Protein AF-A0A968TRH5-F1 (afdb_monomer_lite)

Radius of gyration: 74.81 Å; chains: 1; bounding box: 144×38×204 Å

Structure (mmCIF, N/CA/C/O backbone):
data_AF-A0A968TRH5-F1
#
_entry.id   AF-A0A968TRH5-F1
#
loop_
_atom_site.group_PDB
_atom_site.id
_atom_site.type_symbol
_atom_site.label_atom_id
_atom_site.label_alt_id
_atom_site.label_comp_id
_atom_site.label_asym_id
_atom_site.label_entity_id
_atom_site.label_seq_id
_atom_site.pdbx_PDB_ins_code
_atom_site.Cartn_x
_atom_site.Cartn_y
_atom_site.Cartn_z
_atom_site.occupancy
_atom_site.B_iso_or_equiv
_atom_site.auth_seq_id
_atom_site.auth_comp_id
_atom_site.auth_asym_id
_atom_site.auth_atom_id
_atom_site.pdbx_PDB_model_num
ATOM 1 N N . MET A 1 1 ? 24.832 -8.216 -55.463 1.00 43.50 1 MET A N 1
ATOM 2 C CA . MET A 1 1 ? 25.568 -7.638 -56.608 1.00 43.50 1 MET A CA 1
ATOM 3 C C . MET A 1 1 ? 26.516 -6.573 -56.084 1.00 43.50 1 MET A C 1
ATOM 5 O O . MET A 1 1 ? 26.046 -5.613 -55.481 1.00 43.50 1 MET A O 1
ATOM 9 N N . ASN A 1 2 ? 27.828 -6.763 -56.240 1.00 54.09 2 ASN A N 1
ATOM 10 C CA . ASN A 1 2 ? 28.803 -5.704 -55.984 1.00 54.09 2 ASN A CA 1
ATOM 11 C C . ASN A 1 2 ? 28.697 -4.708 -57.132 1.00 54.09 2 ASN A C 1
ATOM 13 O O . ASN A 1 2 ? 29.173 -4.972 -58.225 1.00 54.09 2 ASN A O 1
ATOM 17 N N . SER A 1 3 ? 28.012 -3.589 -56.919 1.00 64.56 3 SER A N 1
ATOM 18 C CA . SER A 1 3 ? 27.964 -2.559 -57.951 1.00 64.56 3 SER A CA 1
ATOM 19 C C . SER A 1 3 ? 29.375 -1.990 -58.177 1.00 64.56 3 SER A C 1
ATOM 21 O O . SER A 1 3 ? 30.061 -1.721 -57.184 1.00 64.56 3 SER A O 1
ATOM 23 N N . PRO A 1 4 ? 29.804 -1.748 -59.429 1.00 66.12 4 PRO A N 1
ATOM 24 C CA . PRO A 1 4 ? 31.172 -1.327 -59.762 1.00 66.12 4 PRO A CA 1
ATOM 25 C C . PRO A 1 4 ? 31.606 -0.067 -58.995 1.00 66.12 4 PRO A C 1
ATOM 27 O O . PRO A 1 4 ? 32.713 0.021 -58.475 1.00 66.12 4 PRO A O 1
ATOM 30 N N . TRP A 1 5 ? 30.693 0.880 -58.773 1.00 68.62 5 TRP A N 1
ATOM 31 C CA . TRP A 1 5 ? 30.975 2.083 -57.983 1.00 68.62 5 TRP A CA 1
ATOM 32 C C . TRP A 1 5 ? 31.261 1.805 -56.492 1.00 68.62 5 TRP A C 1
ATOM 34 O O . TRP A 1 5 ? 32.016 2.547 -55.866 1.00 68.62 5 TRP A O 1
ATOM 44 N N . ARG A 1 6 ? 30.709 0.733 -55.899 1.00 70.56 6 ARG A N 1
ATOM 45 C CA . ARG A 1 6 ? 31.009 0.343 -54.505 1.00 70.56 6 ARG A CA 1
ATOM 46 C C . ARG A 1 6 ? 32.412 -0.235 -54.390 1.00 70.56 6 ARG A C 1
ATOM 48 O O . ARG A 1 6 ? 33.106 0.084 -53.429 1.00 70.56 6 ARG A O 1
ATOM 55 N N . ALA A 1 7 ? 32.815 -1.054 -55.360 1.00 71.69 7 ALA A N 1
ATOM 56 C CA . ALA A 1 7 ? 34.166 -1.605 -55.437 1.00 71.69 7 ALA A CA 1
ATOM 57 C C . ALA A 1 7 ? 35.210 -0.507 -55.703 1.00 71.69 7 ALA A C 1
ATOM 59 O O . ALA A 1 7 ? 36.280 -0.517 -55.100 1.00 71.69 7 ALA A O 1
ATOM 60 N N . ALA A 1 8 ? 34.859 0.486 -56.527 1.00 70.00 8 ALA A N 1
ATOM 61 C CA . ALA A 1 8 ? 35.689 1.659 -56.794 1.00 70.00 8 ALA A CA 1
ATOM 62 C C . ALA A 1 8 ? 35.923 2.538 -55.555 1.00 70.00 8 ALA A C 1
ATOM 64 O O . ALA A 1 8 ? 37.032 3.015 -55.323 1.00 70.00 8 ALA A O 1
ATOM 65 N N . LEU A 1 9 ? 34.872 2.782 -54.764 1.00 74.94 9 LEU A N 1
ATOM 66 C CA . LEU A 1 9 ? 34.950 3.693 -53.623 1.00 74.94 9 LEU A CA 1
ATOM 67 C C . LEU A 1 9 ? 35.434 3.004 -52.344 1.00 74.94 9 LEU A C 1
ATOM 69 O O . LEU A 1 9 ? 36.162 3.620 -51.572 1.00 74.94 9 LEU A O 1
ATOM 73 N N . GLY A 1 10 ? 35.055 1.750 -52.090 1.00 75.50 10 GLY A N 1
ATOM 74 C CA . GLY A 1 10 ? 35.498 0.998 -50.913 1.00 75.50 10 GLY A CA 1
ATOM 75 C C . GLY A 1 10 ? 35.337 1.780 -49.601 1.00 75.50 10 GLY A C 1
ATOM 76 O O . GLY A 1 10 ? 34.242 2.223 -49.251 1.00 75.50 10 GLY A O 1
ATOM 77 N N . SER A 1 11 ? 36.446 1.988 -48.883 1.00 67.31 11 SER A N 1
ATOM 78 C CA . SER A 1 11 ? 36.494 2.769 -47.635 1.00 67.31 11 SER A CA 1
ATOM 79 C C . SER A 1 11 ? 36.155 4.255 -47.816 1.00 67.31 11 SER A C 1
ATOM 81 O O . SER A 1 11 ? 35.733 4.902 -46.856 1.00 67.31 11 SER A O 1
ATOM 83 N N . ARG A 1 12 ? 36.257 4.793 -49.040 1.00 75.00 12 ARG A N 1
ATOM 84 C CA . ARG A 1 12 ? 35.901 6.182 -49.368 1.00 75.00 12 ARG A CA 1
ATOM 85 C C . ARG A 1 12 ? 34.399 6.454 -49.241 1.00 75.00 12 ARG A C 1
ATOM 87 O O . ARG A 1 12 ? 34.016 7.603 -49.071 1.00 75.00 12 ARG A O 1
ATOM 94 N N . LEU A 1 13 ? 33.551 5.416 -49.227 1.00 78.69 13 LEU A N 1
ATOM 95 C CA . LEU A 1 13 ? 32.110 5.544 -48.945 1.00 78.69 13 LEU A CA 1
ATOM 96 C C . LEU A 1 13 ? 31.806 6.098 -47.546 1.00 78.69 13 LEU A C 1
ATOM 98 O O . LEU A 1 13 ? 30.707 6.591 -47.314 1.00 78.69 13 LEU A O 1
ATOM 102 N N . GLN A 1 14 ? 32.747 5.975 -46.609 1.00 78.69 14 GLN A N 1
ATOM 103 C CA . GLN A 1 14 ? 32.589 6.447 -45.232 1.00 78.69 14 GLN A CA 1
ATOM 104 C C . GLN A 1 14 ? 33.193 7.843 -45.011 1.00 78.69 14 GLN A C 1
ATOM 106 O O . GLN A 1 14 ? 33.195 8.323 -43.879 1.00 78.69 14 GLN A O 1
ATOM 111 N N . LEU A 1 15 ? 33.717 8.489 -46.061 1.00 84.12 15 LEU A N 1
ATOM 112 C CA . LEU A 1 15 ? 34.274 9.836 -45.960 1.00 84.12 15 LEU A CA 1
ATOM 113 C C . LEU A 1 15 ? 33.171 10.874 -45.757 1.00 84.12 15 LEU A C 1
ATOM 115 O O . LEU A 1 15 ? 32.153 10.871 -46.448 1.00 84.12 15 LEU A O 1
ATOM 119 N N . LEU A 1 16 ? 33.413 11.799 -44.833 1.00 86.50 16 LEU A N 1
ATOM 120 C CA . LEU A 1 16 ? 32.562 12.961 -44.609 1.00 86.50 16 LEU A CA 1
ATOM 121 C C . LEU A 1 16 ? 33.070 14.132 -45.454 1.00 86.50 16 LEU A C 1
ATOM 123 O O . LEU A 1 16 ? 34.202 14.585 -45.282 1.00 86.50 16 LEU A O 1
ATOM 127 N N . VAL A 1 17 ? 32.231 14.609 -46.374 1.00 86.31 17 V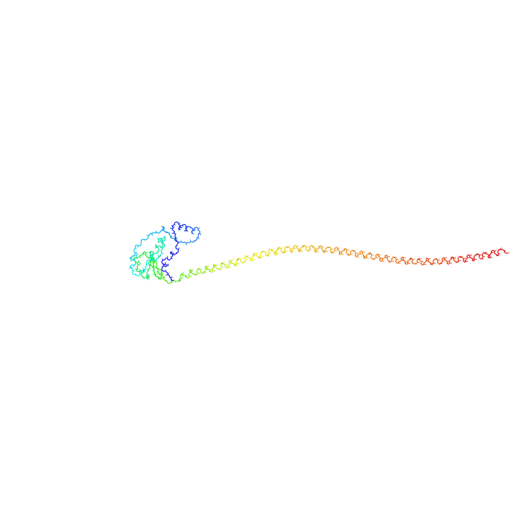AL A N 1
ATOM 128 C CA . VAL A 1 17 ? 32.533 15.773 -47.217 1.00 86.31 17 VAL A CA 1
ATOM 129 C C . VAL A 1 17 ? 32.209 17.053 -46.451 1.00 86.31 17 VAL A C 1
ATOM 131 O O . VAL A 1 17 ? 31.097 17.199 -45.946 1.00 86.31 17 VAL A O 1
ATOM 134 N N . SER A 1 18 ? 33.177 17.960 -46.383 1.00 86.50 18 SER A N 1
ATOM 135 C CA . SER A 1 18 ? 33.080 19.280 -45.759 1.00 86.50 18 SER A CA 1
ATOM 136 C C . SER A 1 18 ? 33.285 20.376 -46.802 1.00 86.50 18 SER A C 1
ATOM 138 O O . SER A 1 18 ? 34.044 20.198 -47.756 1.00 86.50 18 SER A O 1
ATOM 140 N N . ASP A 1 19 ? 32.640 21.523 -46.605 1.00 82.62 19 ASP A N 1
ATOM 141 C CA . ASP A 1 19 ? 32.750 22.659 -47.526 1.00 82.62 19 ASP A CA 1
ATOM 142 C C . ASP A 1 19 ? 34.101 23.385 -47.384 1.00 82.62 19 ASP A C 1
ATOM 144 O O . ASP A 1 19 ? 34.632 23.905 -48.363 1.00 82.62 19 ASP A O 1
ATOM 148 N N . SER A 1 20 ? 34.693 23.362 -46.182 1.00 86.94 20 SER A N 1
ATOM 149 C CA . SER A 1 20 ? 36.029 23.897 -45.895 1.00 86.94 20 SER A CA 1
ATOM 150 C C . SER A 1 20 ? 36.835 22.983 -44.971 1.00 86.94 20 SER A C 1
ATOM 152 O O . SER A 1 20 ? 36.282 22.193 -44.189 1.00 86.94 20 SER A O 1
ATOM 154 N N . GLY A 1 21 ? 38.156 23.111 -45.040 1.00 88.44 21 GLY A N 1
ATOM 155 C CA . GLY A 1 21 ? 39.101 22.396 -44.202 1.00 88.44 21 GLY A CA 1
ATOM 156 C C . GLY A 1 21 ? 39.037 22.842 -42.748 1.00 88.44 21 GLY A C 1
ATOM 157 O O . GLY A 1 21 ? 39.225 22.020 -41.855 1.00 88.44 21 GLY A O 1
ATOM 158 N N . GLU A 1 22 ? 38.683 24.103 -42.487 1.00 91.88 22 GLU A N 1
ATOM 159 C CA . GLU A 1 22 ? 38.470 24.612 -41.127 1.00 91.88 22 GLU A CA 1
ATOM 160 C C . GLU A 1 22 ? 37.278 23.919 -40.452 1.00 91.88 22 GLU A C 1
ATOM 162 O O . GLU A 1 22 ? 37.386 23.453 -39.317 1.00 91.88 22 GLU A O 1
ATOM 167 N N . THR A 1 23 ? 36.158 23.749 -41.165 1.00 90.75 23 THR A N 1
ATOM 168 C CA . THR A 1 23 ? 34.998 23.008 -40.644 1.00 90.75 23 THR A CA 1
ATOM 169 C C . THR A 1 23 ? 35.323 21.529 -40.422 1.00 90.75 23 THR A C 1
ATOM 171 O O . THR A 1 23 ? 34.935 20.957 -39.400 1.00 90.75 23 THR A O 1
ATOM 174 N N . ALA A 1 24 ? 36.087 20.912 -41.329 1.00 92.00 24 ALA A N 1
ATOM 175 C CA . ALA A 1 24 ? 36.537 19.531 -41.168 1.00 92.00 24 ALA A CA 1
ATOM 176 C C . ALA A 1 24 ? 37.462 19.365 -39.950 1.00 92.00 24 ALA A C 1
ATOM 178 O O . ALA A 1 24 ? 37.334 18.390 -39.204 1.00 92.00 24 ALA A O 1
ATOM 179 N N . LEU A 1 25 ? 38.361 20.325 -39.714 1.00 92.56 25 LEU A N 1
ATOM 180 C CA . LEU A 1 25 ? 39.254 20.331 -38.559 1.00 92.56 25 LEU A CA 1
ATOM 181 C C . LEU A 1 25 ? 38.477 20.520 -37.251 1.00 92.56 25 LEU A C 1
ATOM 183 O O . LEU A 1 25 ? 38.677 19.749 -36.317 1.00 92.56 25 LEU A O 1
ATOM 187 N N . GLY A 1 26 ? 37.521 21.451 -37.209 1.00 93.69 26 GLY A N 1
ATOM 188 C CA . GLY A 1 26 ? 36.650 21.632 -36.045 1.00 93.69 26 GLY A CA 1
ATOM 189 C C . GLY A 1 26 ? 35.843 20.371 -35.710 1.00 93.69 26 GLY A C 1
ATOM 190 O O . GLY A 1 26 ? 35.727 19.989 -34.544 1.00 93.69 26 GLY A O 1
ATOM 191 N N . ALA A 1 27 ? 35.342 19.663 -36.727 1.00 91.25 27 ALA A N 1
ATOM 192 C CA . ALA A 1 27 ? 34.667 18.380 -36.538 1.00 91.25 27 ALA A CA 1
ATOM 193 C C . ALA A 1 27 ? 35.620 17.285 -36.023 1.00 91.25 27 ALA A C 1
ATOM 195 O O . ALA A 1 27 ? 35.241 16.488 -35.162 1.00 91.25 27 ALA A O 1
ATOM 196 N N . LEU A 1 28 ? 36.863 17.248 -36.513 1.00 92.62 28 LEU A N 1
ATOM 197 C CA . LEU A 1 28 ? 37.892 16.334 -36.017 1.00 92.62 28 LEU A CA 1
ATOM 198 C C . LEU A 1 28 ? 38.228 16.608 -34.545 1.00 92.62 28 LEU A C 1
ATOM 200 O O . LEU A 1 28 ? 38.314 15.665 -33.754 1.00 92.62 28 LEU A O 1
ATOM 204 N N . ASP A 1 29 ? 38.397 17.874 -34.174 1.00 93.69 29 ASP A N 1
ATOM 205 C CA . ASP A 1 29 ? 38.706 18.276 -32.803 1.00 93.69 29 ASP A CA 1
ATOM 206 C C . ASP A 1 29 ? 37.555 17.946 -31.858 1.00 93.69 29 ASP A C 1
ATOM 208 O O . ASP A 1 29 ? 37.796 17.382 -30.792 1.00 93.69 29 ASP A O 1
ATOM 212 N N . TYR A 1 30 ? 36.308 18.148 -32.291 1.00 93.62 30 TYR A N 1
ATOM 213 C CA . TYR A 1 30 ? 35.124 17.717 -31.549 1.00 93.62 30 TYR A CA 1
ATOM 214 C C . TYR A 1 30 ? 35.115 16.204 -31.275 1.00 93.62 30 TYR A C 1
ATOM 216 O O . TYR A 1 30 ? 34.842 15.761 -30.155 1.00 93.62 30 TYR A O 1
ATOM 224 N N . LEU A 1 31 ? 35.435 15.376 -32.280 1.00 92.62 31 LEU A N 1
ATOM 225 C CA . LEU A 1 31 ? 35.499 13.922 -32.091 1.00 92.62 31 LEU A CA 1
ATOM 226 C C . LEU A 1 31 ? 36.566 13.531 -31.060 1.00 92.62 31 LEU A C 1
ATOM 228 O O . LEU A 1 31 ? 36.330 12.622 -30.255 1.00 92.62 31 LEU A O 1
ATOM 232 N N . LYS A 1 32 ? 37.708 14.229 -31.062 1.00 91.62 32 LYS A N 1
ATOM 233 C CA . LYS A 1 32 ? 38.808 14.011 -30.116 1.00 91.62 32 LYS A CA 1
ATOM 234 C C . LYS A 1 32 ? 38.449 14.467 -28.703 1.00 91.62 32 LYS A C 1
ATOM 236 O O . LYS A 1 32 ? 38.579 13.666 -27.779 1.00 91.62 32 LYS A O 1
ATOM 241 N N . SER A 1 33 ? 37.968 15.699 -28.525 1.00 93.69 33 SER A N 1
ATOM 242 C CA . SER A 1 33 ? 37.638 16.257 -27.205 1.00 93.69 33 SER A CA 1
ATOM 243 C C . SER A 1 33 ? 36.523 15.481 -26.508 1.00 93.69 33 SER A C 1
ATOM 245 O O . SER A 1 33 ? 36.516 15.369 -25.284 1.00 93.69 33 SER A O 1
ATOM 247 N N . ASN A 1 34 ? 35.604 14.893 -27.279 1.00 91.44 34 ASN A N 1
ATOM 248 C CA . ASN A 1 34 ? 34.424 14.215 -26.750 1.00 91.44 34 ASN A CA 1
ATOM 249 C C . ASN A 1 34 ? 34.503 12.682 -26.844 1.00 91.44 34 ASN A C 1
ATOM 251 O O . ASN A 1 34 ? 33.490 12.023 -26.594 1.00 91.44 34 ASN A O 1
ATOM 255 N N . THR A 1 35 ? 35.664 12.117 -27.215 1.00 84.81 35 THR A N 1
ATOM 256 C CA . THR A 1 35 ? 35.892 10.662 -27.374 1.00 84.81 35 THR A CA 1
ATOM 257 C C . THR A 1 35 ? 34.785 9.955 -28.176 1.00 84.81 35 THR A C 1
ATOM 259 O O . THR A 1 35 ? 34.339 8.856 -27.849 1.00 84.81 35 THR A O 1
ATOM 262 N N . LYS A 1 36 ? 34.329 10.585 -29.269 1.00 86.44 36 LYS A N 1
ATOM 263 C CA . LYS A 1 36 ? 33.200 10.114 -30.101 1.00 86.44 36 LYS A CA 1
ATOM 264 C C . LYS A 1 36 ? 33.607 9.203 -31.266 1.00 86.44 36 LYS A C 1
ATOM 266 O O . LYS A 1 36 ? 32.814 8.979 -32.177 1.00 86.44 36 LYS A O 1
ATOM 271 N N . GLY A 1 37 ? 34.811 8.636 -31.221 1.00 85.62 37 GLY A N 1
ATOM 272 C CA . GLY A 1 37 ? 35.300 7.670 -32.207 1.00 85.62 37 GLY A CA 1
ATOM 273 C C . GLY A 1 37 ? 36.159 8.289 -33.310 1.00 85.62 37 GLY A C 1
ATOM 274 O O . GLY A 1 37 ? 36.732 9.363 -33.142 1.00 85.62 37 GLY A O 1
ATOM 275 N N . ARG A 1 38 ? 36.294 7.570 -34.432 1.00 86.12 38 ARG A N 1
ATOM 276 C CA . ARG A 1 38 ? 37.191 7.915 -35.545 1.00 86.12 38 ARG A CA 1
ATOM 277 C C . ARG A 1 38 ? 36.394 8.092 -36.832 1.00 86.12 38 ARG A C 1
ATOM 279 O O . ARG A 1 38 ? 35.585 7.234 -37.168 1.00 86.12 38 ARG A O 1
ATOM 286 N N . SER A 1 39 ? 36.668 9.174 -37.553 1.00 89.00 39 SER A N 1
ATOM 287 C CA . SER A 1 39 ? 36.112 9.441 -38.880 1.00 89.00 39 SER A CA 1
ATOM 288 C C . SER A 1 39 ? 37.198 9.986 -39.808 1.00 89.00 39 SER A C 1
ATOM 290 O O . SER A 1 39 ? 38.291 10.337 -39.355 1.00 89.00 39 SER A O 1
ATOM 292 N N . SER A 1 40 ? 36.905 10.036 -41.102 1.00 87.38 40 SER A N 1
ATOM 293 C CA . SER A 1 40 ? 37.794 10.560 -42.137 1.00 87.38 40 SER A CA 1
ATOM 294 C C . SER A 1 40 ? 37.045 11.603 -42.961 1.00 87.38 40 SER A C 1
ATOM 296 O O . SER A 1 40 ? 35.884 11.405 -43.314 1.00 87.38 40 SER A O 1
ATOM 298 N N . PHE A 1 41 ? 37.710 12.721 -43.238 1.00 89.62 41 PHE A N 1
ATOM 299 C CA . PHE A 1 41 ? 37.103 13.902 -43.843 1.00 89.62 41 PHE A CA 1
ATOM 300 C C . PHE A 1 41 ? 37.799 14.252 -45.153 1.00 89.62 41 PHE A C 1
ATOM 302 O O . PHE A 1 41 ? 38.993 14.001 -45.312 1.00 89.62 41 PHE A O 1
ATOM 309 N N . VAL A 1 42 ? 37.051 14.865 -46.063 1.00 87.94 42 VAL A N 1
ATOM 310 C CA . VAL A 1 42 ? 37.574 15.514 -47.266 1.00 87.94 42 VAL A CA 1
ATOM 311 C C . VAL A 1 42 ? 36.954 16.902 -47.377 1.00 87.94 42 VAL A C 1
ATOM 313 O O . VAL A 1 42 ? 35.774 17.070 -47.069 1.00 87.94 42 VAL A O 1
ATOM 316 N N . ALA A 1 43 ? 37.739 17.888 -47.800 1.00 86.75 43 ALA A N 1
ATOM 317 C CA . ALA A 1 43 ? 37.294 19.265 -47.952 1.00 86.75 43 ALA A CA 1
ATOM 318 C C . ALA A 1 43 ? 37.760 19.850 -49.287 1.00 86.75 43 ALA A C 1
ATOM 320 O O . ALA A 1 43 ? 38.778 19.422 -49.832 1.00 86.75 43 ALA A O 1
ATOM 321 N N . ASN A 1 44 ? 36.991 20.795 -49.827 1.00 80.56 44 ASN A N 1
ATOM 322 C CA . ASN A 1 44 ? 37.200 21.328 -51.176 1.00 80.56 44 ASN A CA 1
ATOM 323 C C . ASN A 1 44 ? 38.534 22.073 -51.341 1.00 80.56 44 ASN A C 1
ATOM 325 O O . ASN A 1 44 ? 39.184 21.968 -52.374 1.00 80.56 44 ASN A O 1
ATOM 329 N N . ASP A 1 45 ? 38.969 22.766 -50.295 1.00 80.81 45 ASP A N 1
ATOM 330 C CA . ASP A 1 45 ? 40.231 23.503 -50.196 1.00 80.81 45 ASP A CA 1
ATOM 331 C C . ASP A 1 45 ? 41.480 22.610 -50.101 1.00 80.81 45 ASP A C 1
ATOM 333 O O . ASP A 1 45 ? 42.587 23.083 -50.349 1.00 80.81 45 ASP A O 1
ATOM 337 N N . TRP A 1 46 ? 41.330 21.320 -49.782 1.00 82.12 46 TRP A N 1
ATOM 338 C CA . TRP A 1 46 ? 42.441 20.355 -49.778 1.00 82.12 46 TRP A CA 1
ATOM 339 C C . TRP A 1 46 ? 42.645 19.662 -51.124 1.00 82.12 46 TRP A C 1
ATOM 341 O O . TRP A 1 46 ? 43.642 18.964 -51.320 1.00 82.12 46 TRP A O 1
ATOM 351 N N . MET A 1 47 ? 41.699 19.818 -52.049 1.00 73.75 47 MET A N 1
ATOM 352 C CA . MET A 1 47 ? 41.735 19.116 -53.320 1.00 73.75 47 MET A CA 1
ATOM 353 C C . MET A 1 47 ? 42.631 19.844 -54.314 1.00 73.75 47 MET A C 1
ATOM 355 O O . MET A 1 47 ? 42.397 20.993 -54.680 1.00 73.75 47 MET A O 1
ATOM 359 N N . VAL A 1 48 ? 43.643 19.136 -54.806 1.00 64.25 48 VAL A N 1
ATOM 360 C CA . VAL A 1 48 ? 44.455 19.593 -55.933 1.00 64.25 48 VAL A CA 1
ATOM 361 C C . VAL A 1 48 ? 43.754 19.171 -57.219 1.00 64.25 48 VAL A C 1
ATOM 363 O O . VAL A 1 48 ? 43.404 17.999 -57.379 1.00 64.25 48 VAL A O 1
ATOM 366 N N . ALA A 1 49 ? 43.543 20.117 -58.137 1.00 58.44 49 ALA A N 1
ATOM 367 C CA . ALA A 1 49 ? 42.995 19.820 -59.455 1.00 58.44 49 ALA A CA 1
ATOM 368 C C . ALA A 1 49 ? 43.885 18.780 -60.150 1.00 58.44 49 ALA A C 1
ATOM 370 O O . ALA A 1 49 ? 45.066 19.019 -60.404 1.00 58.44 49 ALA A O 1
ATOM 371 N N . THR A 1 50 ? 43.324 17.607 -60.433 1.00 57.28 50 THR A N 1
ATOM 372 C CA . THR A 1 50 ? 44.019 16.583 -61.208 1.00 57.28 50 THR A CA 1
ATOM 373 C C . THR A 1 50 ? 43.724 16.844 -62.677 1.00 57.28 50 THR A C 1
ATOM 375 O O . THR A 1 50 ? 42.572 16.847 -63.103 1.00 57.28 50 THR A O 1
ATOM 378 N N . ASN A 1 51 ? 44.765 17.143 -63.453 1.00 53.34 51 ASN A N 1
ATOM 379 C CA . ASN A 1 51 ? 44.626 17.264 -64.899 1.00 53.34 51 ASN A CA 1
ATOM 380 C C . ASN A 1 51 ? 44.306 15.879 -65.463 1.00 53.34 51 ASN A C 1
ATOM 382 O O . ASN A 1 51 ? 45.102 14.951 -65.314 1.00 53.34 51 ASN A O 1
ATOM 386 N N . ASP A 1 52 ? 43.166 15.754 -66.139 1.00 58.81 52 ASP A N 1
ATOM 387 C CA . ASP A 1 52 ? 42.723 14.535 -66.820 1.00 58.81 52 ASP A CA 1
ATOM 388 C C . ASP A 1 52 ? 43.496 14.300 -68.133 1.00 58.81 52 ASP A C 1
ATOM 390 O O . ASP A 1 52 ? 42.942 14.078 -69.209 1.00 58.81 52 ASP A O 1
ATOM 394 N N . ALA A 1 53 ? 44.823 14.394 -68.063 1.00 52.56 53 ALA A N 1
ATOM 395 C CA . ALA A 1 53 ? 45.691 14.063 -69.176 1.00 52.56 53 ALA A CA 1
ATOM 396 C C . ALA A 1 53 ? 45.577 12.550 -69.445 1.00 52.56 53 ALA A C 1
ATOM 398 O O . ALA A 1 53 ? 45.925 11.725 -68.597 1.00 52.56 53 ALA A O 1
ATOM 399 N N . GLY A 1 54 ? 45.044 12.187 -70.614 1.00 59.75 54 GLY A N 1
ATOM 400 C CA . GLY A 1 54 ? 45.021 10.807 -71.113 1.00 59.75 54 GLY A CA 1
ATOM 401 C C . GLY A 1 54 ? 43.673 10.074 -71.083 1.00 59.75 54 GLY A C 1
ATOM 402 O O . GLY A 1 54 ? 43.634 8.914 -71.488 1.00 59.75 54 GLY A O 1
ATOM 403 N N . SER A 1 55 ? 42.556 10.697 -70.677 1.00 64.56 55 SER A N 1
ATOM 404 C CA . SER A 1 55 ? 41.231 10.037 -70.742 1.00 64.56 55 SER A CA 1
ATOM 405 C C . SER A 1 55 ? 40.793 9.695 -72.170 1.00 64.56 55 SER A C 1
ATOM 407 O O . SER A 1 55 ? 40.156 8.665 -72.385 1.00 64.56 55 SER A O 1
ATOM 409 N N . GLY A 1 56 ? 41.178 10.505 -73.161 1.00 66.31 56 GLY A N 1
ATOM 410 C CA . GLY A 1 56 ? 40.900 10.239 -74.577 1.00 66.31 56 GLY A CA 1
ATOM 411 C C . GLY A 1 56 ? 41.608 8.991 -75.120 1.00 66.31 56 GLY A C 1
ATOM 412 O O . GLY A 1 56 ? 40.982 8.174 -75.791 1.00 66.31 56 GLY A O 1
ATOM 413 N N . GLU A 1 57 ? 42.888 8.802 -74.785 1.00 74.56 57 GLU A N 1
ATOM 414 C CA . GLU A 1 57 ? 43.668 7.622 -75.193 1.00 74.56 57 GLU A CA 1
ATOM 415 C C . GLU A 1 57 ? 43.184 6.348 -74.501 1.00 74.56 57 GLU A C 1
ATOM 417 O O . GLU A 1 57 ? 43.188 5.272 -75.096 1.00 74.56 57 GLU A O 1
ATOM 422 N N . LEU A 1 58 ? 42.731 6.479 -73.254 1.00 79.25 58 LEU A N 1
ATOM 423 C CA . LEU A 1 58 ? 42.210 5.379 -72.459 1.00 79.25 58 LEU A CA 1
ATOM 424 C C . LEU A 1 58 ? 40.913 4.807 -73.054 1.00 79.25 58 LEU A C 1
ATOM 426 O O . LEU A 1 58 ? 40.777 3.594 -73.169 1.00 79.25 58 LEU A O 1
ATOM 430 N N . LYS A 1 59 ? 39.988 5.668 -73.498 1.00 76.25 59 LYS A N 1
ATOM 431 C CA . LYS A 1 59 ? 38.723 5.250 -74.136 1.00 76.25 59 LYS A CA 1
ATOM 432 C C . LYS A 1 59 ? 38.921 4.545 -75.475 1.00 76.25 59 LYS A C 1
ATOM 434 O O . LYS A 1 59 ? 38.060 3.784 -75.897 1.00 76.25 59 LYS A O 1
ATOM 439 N N . ALA A 1 60 ? 40.036 4.806 -76.154 1.00 79.81 60 ALA A N 1
ATOM 440 C CA . ALA A 1 60 ? 40.366 4.153 -77.415 1.00 79.81 60 ALA A CA 1
ATOM 441 C C . ALA A 1 60 ? 40.914 2.725 -77.225 1.00 79.81 60 ALA A C 1
ATOM 443 O O . ALA A 1 60 ? 41.087 1.999 -78.206 1.00 79.81 60 ALA A O 1
ATOM 444 N N . ARG A 1 61 ? 41.216 2.307 -75.987 1.00 85.31 61 ARG A N 1
ATOM 445 C CA . ARG A 1 61 ? 41.724 0.963 -75.696 1.00 85.31 61 ARG A CA 1
ATOM 446 C C . ARG A 1 61 ? 40.587 -0.056 -75.644 1.00 85.31 61 ARG A C 1
ATOM 448 O O . ARG A 1 61 ? 39.540 0.178 -75.050 1.00 85.31 61 ARG A O 1
ATOM 455 N N . SER A 1 62 ? 40.825 -1.226 -76.236 1.00 85.69 62 SER A N 1
ATOM 456 C CA . SER A 1 62 ? 39.871 -2.340 -76.219 1.00 85.69 62 SER A CA 1
ATOM 457 C C . SER A 1 62 ? 39.571 -2.797 -74.788 1.00 85.69 62 SER A C 1
ATOM 459 O O . SER A 1 62 ? 40.492 -2.960 -73.988 1.00 85.69 62 SER A O 1
ATOM 461 N N . GLY A 1 63 ? 38.292 -3.040 -74.494 1.00 85.38 63 GLY A N 1
ATOM 462 C CA . GLY A 1 63 ? 37.814 -3.521 -73.193 1.00 85.38 63 GLY A CA 1
ATOM 463 C C . GLY A 1 63 ? 37.645 -2.434 -72.121 1.00 85.38 63 GLY A C 1
ATOM 464 O O . GLY A 1 63 ? 37.272 -2.752 -70.994 1.00 85.38 63 GLY A O 1
ATOM 465 N N . VAL A 1 64 ? 37.881 -1.157 -72.453 1.00 90.81 64 VAL A N 1
ATOM 466 C CA . VAL A 1 64 ? 37.474 -0.015 -71.619 1.00 90.81 64 VAL A CA 1
ATOM 467 C C . VAL A 1 64 ? 36.031 0.349 -71.950 1.00 90.81 64 VAL A C 1
ATOM 469 O O . VAL A 1 64 ? 35.721 0.693 -73.087 1.00 90.81 64 VAL A O 1
ATOM 472 N N . GLU A 1 65 ? 35.151 0.294 -70.954 1.00 88.75 65 GLU A N 1
ATOM 473 C CA . GLU A 1 65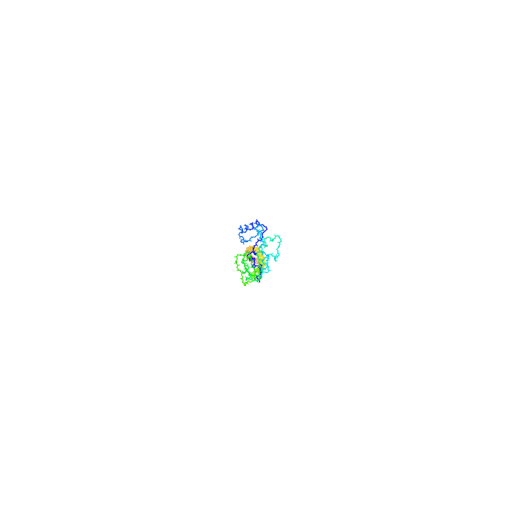 ? 33.733 0.622 -71.128 1.00 88.75 65 GLU A CA 1
ATOM 474 C C . GLU A 1 65 ? 33.447 2.096 -70.839 1.00 88.75 65 GLU A C 1
ATOM 476 O O . GLU A 1 65 ? 32.713 2.748 -71.582 1.00 88.75 65 GLU A O 1
ATOM 481 N N . ALA A 1 66 ? 34.018 2.637 -69.758 1.00 87.12 66 ALA A N 1
ATOM 482 C CA . ALA A 1 66 ? 33.791 4.022 -69.361 1.00 87.12 66 ALA A CA 1
ATOM 483 C C . ALA A 1 66 ? 34.844 4.545 -68.378 1.00 87.12 66 ALA A C 1
ATOM 485 O O . ALA A 1 66 ? 35.474 3.788 -67.643 1.00 87.12 66 ALA A O 1
ATOM 486 N N . VAL A 1 67 ? 34.960 5.871 -68.289 1.00 87.00 67 VAL A N 1
ATOM 487 C CA . VAL A 1 67 ? 35.577 6.549 -67.141 1.00 87.00 67 VAL A CA 1
ATOM 488 C C . VAL A 1 67 ? 34.454 6.967 -66.199 1.00 87.00 67 VAL A C 1
ATOM 490 O O . VAL A 1 67 ? 33.518 7.657 -66.606 1.00 87.00 67 VAL A O 1
ATOM 493 N N . LEU A 1 68 ? 34.513 6.533 -64.940 1.00 84.69 68 LEU A N 1
ATOM 494 C CA . LEU A 1 68 ? 33.373 6.636 -64.027 1.00 84.69 68 LEU A CA 1
ATOM 495 C C . LEU A 1 68 ? 32.996 8.097 -63.731 1.00 84.69 68 LEU A C 1
ATOM 497 O O . LEU A 1 68 ? 31.818 8.416 -63.587 1.00 84.69 68 LEU A O 1
ATOM 501 N N . GLY A 1 69 ? 33.985 8.991 -63.719 1.00 80.19 69 GLY A N 1
ATOM 502 C CA . GLY A 1 69 ? 33.795 10.429 -63.545 1.00 80.19 69 GLY A CA 1
ATOM 503 C C . GLY A 1 69 ? 32.902 11.108 -64.588 1.00 80.19 69 GLY A C 1
ATOM 504 O O . GLY A 1 69 ? 32.317 12.141 -64.275 1.00 80.19 69 GLY A O 1
ATOM 505 N N . GLU A 1 70 ? 32.749 10.527 -65.780 1.00 79.06 70 GLU A N 1
ATOM 506 C CA . GLU A 1 70 ? 31.904 11.067 -66.857 1.00 79.06 70 GLU A CA 1
ATOM 507 C C . GLU A 1 70 ? 30.485 10.492 -66.864 1.00 79.06 70 GLU A C 1
ATOM 509 O O . GLU A 1 70 ? 29.566 11.095 -67.415 1.00 79.06 70 GLU A O 1
ATOM 514 N N . VAL A 1 71 ? 30.300 9.318 -66.259 1.00 81.50 71 VAL A N 1
ATOM 515 C CA . VAL A 1 71 ? 29.010 8.613 -66.216 1.00 81.50 71 VAL A CA 1
ATOM 516 C C . VAL A 1 71 ? 28.219 8.982 -64.959 1.00 81.50 71 VAL A C 1
ATOM 518 O O . VAL A 1 71 ? 26.988 8.935 -64.949 1.00 81.50 71 VAL A O 1
ATOM 521 N N . VAL A 1 72 ? 28.906 9.357 -63.879 1.00 81.38 72 VAL A N 1
ATOM 522 C CA . VAL A 1 72 ? 28.269 9.726 -62.612 1.00 81.38 72 VAL A CA 1
ATOM 523 C C . VAL A 1 72 ? 27.831 11.189 -62.644 1.00 81.38 72 VAL A C 1
ATOM 525 O O . VAL A 1 72 ? 28.639 12.094 -62.838 1.00 81.38 72 VAL A O 1
ATOM 528 N N . ASN A 1 73 ? 26.548 11.433 -62.370 1.00 83.00 73 ASN A N 1
ATOM 529 C CA . ASN A 1 73 ? 26.038 12.787 -62.187 1.00 83.00 73 ASN A CA 1
ATOM 530 C C . ASN A 1 73 ? 26.477 13.337 -60.822 1.00 83.00 73 ASN A C 1
ATOM 532 O O . ASN A 1 73 ? 26.074 12.816 -59.779 1.00 83.00 73 ASN A O 1
ATOM 536 N N . ILE A 1 74 ? 27.294 14.390 -60.829 1.00 80.44 74 ILE A N 1
ATOM 537 C CA . ILE A 1 74 ? 27.824 15.022 -59.618 1.00 80.44 74 ILE A CA 1
ATOM 538 C C . ILE A 1 74 ? 27.350 16.478 -59.574 1.00 80.44 74 ILE A C 1
ATOM 540 O O . ILE A 1 74 ? 27.560 17.200 -60.550 1.00 80.44 74 ILE A O 1
ATOM 544 N N . PRO A 1 75 ? 26.749 16.930 -58.457 1.00 81.19 75 PRO A N 1
ATOM 545 C CA . PRO A 1 75 ? 26.409 18.334 -58.250 1.00 81.19 75 PRO A CA 1
ATOM 546 C C . PRO A 1 75 ? 27.611 19.263 -58.478 1.00 81.19 75 PRO A C 1
ATOM 548 O O . PRO A 1 75 ? 28.734 18.948 -58.073 1.00 81.19 75 PRO A O 1
ATOM 551 N N . SER A 1 76 ? 27.390 20.403 -59.137 1.00 78.12 76 SER A N 1
ATOM 552 C CA . SER A 1 76 ? 28.462 21.322 -59.551 1.00 78.12 76 SER A CA 1
ATOM 553 C C . SER A 1 76 ? 29.259 21.890 -58.374 1.00 78.12 76 SER A C 1
ATOM 555 O O . SER A 1 76 ? 30.473 22.045 -58.482 1.00 78.12 76 SER A O 1
ATOM 557 N N . ASP A 1 77 ? 28.603 22.114 -57.237 1.00 79.31 77 ASP A N 1
ATOM 558 C CA . ASP A 1 77 ? 29.183 22.561 -55.966 1.00 79.31 77 ASP A CA 1
ATOM 559 C C . ASP A 1 77 ? 30.152 21.540 -55.348 1.00 79.31 77 ASP A C 1
ATOM 561 O O . ASP A 1 77 ? 31.049 21.916 -54.597 1.00 79.31 77 ASP A O 1
ATOM 565 N N . LYS A 1 78 ? 30.023 20.252 -55.694 1.00 76.31 78 LYS A N 1
ATOM 566 C CA . LYS A 1 78 ? 30.847 19.158 -55.143 1.00 76.31 78 LYS A CA 1
ATOM 567 C C . LYS A 1 78 ? 31.711 18.453 -56.180 1.00 76.31 78 LYS A C 1
ATOM 569 O O . LYS A 1 78 ? 32.409 17.496 -55.838 1.00 76.31 78 LYS A O 1
ATOM 574 N N . ARG A 1 79 ? 31.693 18.906 -57.437 1.00 80.31 79 ARG A N 1
ATOM 575 C CA . ARG A 1 79 ? 32.415 18.266 -58.547 1.00 80.31 79 ARG A CA 1
ATOM 576 C C . ARG A 1 79 ? 33.922 18.220 -58.310 1.00 80.31 79 ARG A C 1
ATOM 578 O O . ARG A 1 79 ? 34.524 17.200 -58.613 1.00 80.31 79 ARG A O 1
ATOM 585 N N . ALA A 1 80 ? 34.513 19.257 -57.721 1.00 76.69 80 ALA A N 1
ATOM 586 C CA . ALA A 1 80 ? 35.950 19.295 -57.441 1.00 76.69 80 ALA A CA 1
ATOM 587 C C . ALA A 1 80 ? 36.390 18.201 -56.445 1.00 76.69 80 ALA A C 1
ATOM 589 O O . ALA A 1 80 ? 37.367 17.495 -56.688 1.00 76.69 80 ALA A O 1
ATOM 590 N N . VAL A 1 81 ? 35.625 17.992 -55.368 1.00 77.94 81 VAL A N 1
ATOM 591 C CA . VAL A 1 81 ? 35.904 16.943 -54.374 1.00 77.94 81 VAL A CA 1
ATOM 592 C C . VAL A 1 81 ? 35.516 15.570 -54.896 1.00 77.94 81 VAL A C 1
ATOM 594 O O . VAL A 1 81 ? 36.347 14.669 -54.996 1.00 77.94 81 VAL A O 1
ATOM 597 N N . ILE A 1 82 ? 34.240 15.400 -55.231 1.00 79.31 82 ILE A N 1
ATOM 598 C CA . ILE A 1 82 ? 33.668 14.089 -55.520 1.00 79.31 82 ILE A CA 1
ATOM 599 C C . ILE A 1 82 ? 34.144 13.585 -56.889 1.00 79.31 82 ILE A C 1
ATOM 601 O O . ILE A 1 82 ? 34.416 12.396 -57.031 1.00 79.31 82 ILE A O 1
ATOM 605 N N . GLY A 1 83 ? 34.306 14.475 -57.873 1.00 80.00 83 GLY A N 1
ATOM 606 C CA . GLY A 1 83 ? 34.781 14.129 -59.216 1.00 80.00 83 GLY A CA 1
ATOM 607 C C . GLY A 1 83 ? 36.157 13.480 -59.201 1.00 80.00 83 GLY A C 1
ATOM 608 O O . GLY A 1 83 ? 36.315 12.413 -59.781 1.00 80.00 83 GLY A O 1
ATOM 609 N N . SER A 1 84 ? 37.097 14.007 -58.410 1.00 77.62 84 SER A N 1
ATOM 610 C CA . SER A 1 84 ? 38.456 13.453 -58.295 1.00 77.62 84 SER A CA 1
ATOM 611 C C . SER A 1 84 ? 38.497 11.961 -57.907 1.00 77.62 84 SER A C 1
ATOM 613 O O . SER A 1 84 ? 39.369 11.208 -58.355 1.00 77.62 84 SER A O 1
ATOM 615 N N . PHE A 1 85 ? 37.527 11.500 -57.108 1.00 80.00 85 PHE A N 1
ATOM 616 C CA . PHE A 1 85 ? 37.433 10.099 -56.700 1.00 80.00 85 PHE A CA 1
ATOM 617 C C . PHE A 1 85 ? 36.970 9.182 -57.828 1.00 80.00 85 PHE A C 1
ATOM 619 O O . PHE A 1 85 ? 37.273 7.992 -57.781 1.00 80.00 85 PHE A O 1
ATOM 626 N N . PHE A 1 86 ? 36.244 9.717 -58.808 1.00 82.75 86 PHE A N 1
ATOM 627 C CA . PHE A 1 86 ? 35.664 8.967 -59.918 1.00 82.75 86 PHE A CA 1
ATOM 628 C C . PHE A 1 86 ? 36.421 9.159 -61.234 1.00 82.75 86 PHE A C 1
ATOM 630 O O . PHE A 1 86 ? 36.440 8.245 -62.053 1.00 82.75 86 PHE A O 1
ATOM 637 N N . ASP A 1 87 ? 37.081 10.299 -61.434 1.00 81.50 87 ASP A N 1
ATOM 638 C CA . ASP A 1 87 ? 37.850 10.599 -62.645 1.00 81.50 87 ASP A CA 1
ATOM 639 C C . ASP A 1 87 ? 39.064 9.655 -62.769 1.00 81.50 87 ASP A C 1
ATOM 641 O O . ASP A 1 87 ? 39.444 9.238 -63.859 1.00 81.50 87 ASP A O 1
ATOM 645 N N . SER A 1 88 ? 39.638 9.217 -61.644 1.00 82.81 88 SER A N 1
ATOM 646 C CA . SER A 1 88 ? 40.722 8.222 -61.605 1.00 82.81 88 SER A CA 1
ATOM 647 C C . SER A 1 88 ? 40.256 6.767 -61.781 1.00 82.81 88 SER A C 1
ATOM 649 O O . SER A 1 88 ? 41.099 5.866 -61.822 1.00 82.81 88 SER A O 1
ATOM 651 N N . VAL A 1 89 ? 38.944 6.523 -61.895 1.00 88.25 89 VAL A N 1
ATOM 652 C CA . VAL A 1 89 ? 38.346 5.182 -61.948 1.00 88.25 89 VAL A CA 1
ATOM 653 C C . VAL A 1 89 ? 37.859 4.847 -63.353 1.00 88.25 89 VAL A C 1
ATOM 655 O O . VAL A 1 89 ? 37.087 5.583 -63.967 1.00 88.25 89 VAL A O 1
ATOM 658 N N . VAL A 1 90 ? 38.269 3.680 -63.832 1.00 90.31 90 VAL A N 1
ATOM 659 C CA . VAL A 1 90 ? 38.026 3.180 -65.182 1.00 90.31 90 VAL A CA 1
ATOM 660 C C . VAL A 1 90 ? 37.233 1.888 -65.085 1.00 90.31 90 VAL A C 1
ATOM 662 O O . VAL A 1 90 ? 37.648 0.957 -64.396 1.00 90.31 90 VAL A O 1
ATOM 665 N N . VAL A 1 91 ? 36.103 1.826 -65.778 1.00 90.81 91 VAL A N 1
ATOM 666 C CA . VAL A 1 91 ? 35.289 0.618 -65.893 1.00 90.81 91 VAL A CA 1
ATOM 667 C C . VAL A 1 91 ? 35.785 -0.192 -67.085 1.00 90.81 91 VAL A C 1
ATOM 669 O O . VAL A 1 91 ? 35.886 0.336 -68.194 1.00 90.81 91 VAL A O 1
ATOM 672 N N . VAL A 1 92 ? 36.117 -1.457 -66.846 1.00 92.50 92 VAL A N 1
ATOM 673 C CA . VAL A 1 92 ? 36.590 -2.407 -67.860 1.00 92.50 92 VAL A CA 1
ATOM 674 C C . VAL A 1 92 ? 35.713 -3.654 -67.884 1.00 92.50 92 VAL A C 1
ATOM 676 O O . VAL A 1 92 ? 35.085 -4.001 -66.886 1.00 92.50 92 VAL A O 1
ATOM 679 N N . ASP A 1 93 ? 35.713 -4.357 -69.009 1.00 91.06 93 ASP A N 1
ATOM 680 C CA . ASP A 1 93 ? 34.945 -5.592 -69.192 1.00 91.06 93 ASP A CA 1
ATOM 681 C C . ASP A 1 93 ? 35.419 -6.742 -68.277 1.00 91.06 93 ASP A C 1
ATOM 683 O O . ASP A 1 93 ? 34.620 -7.534 -67.780 1.00 91.06 93 ASP A O 1
ATOM 687 N N . SER A 1 94 ? 36.727 -6.840 -68.021 1.00 91.50 94 SER A N 1
ATOM 688 C CA . SER A 1 94 ? 37.332 -7.908 -67.230 1.00 91.50 94 SER A CA 1
ATOM 689 C C . SER A 1 94 ? 38.584 -7.460 -66.479 1.00 91.50 94 SER A C 1
ATOM 691 O O . SER A 1 94 ? 39.323 -6.561 -66.887 1.00 91.50 94 SER A O 1
ATOM 693 N N . ILE A 1 95 ? 38.897 -8.163 -65.390 1.00 91.44 95 ILE A N 1
ATOM 694 C CA . ILE A 1 95 ? 40.089 -7.864 -64.590 1.00 91.44 95 ILE A CA 1
ATOM 695 C C . ILE A 1 95 ? 41.392 -8.181 -65.340 1.00 91.44 95 ILE A C 1
ATOM 697 O O . ILE A 1 95 ? 42.446 -7.618 -65.052 1.00 91.44 95 ILE A O 1
ATOM 701 N N . ARG A 1 96 ? 41.331 -9.058 -66.351 1.00 92.62 96 ARG A N 1
ATOM 702 C CA . ARG A 1 96 ? 42.469 -9.349 -67.233 1.00 92.62 96 ARG A CA 1
ATOM 703 C C . ARG A 1 96 ? 42.803 -8.130 -68.090 1.00 92.62 96 ARG A C 1
ATOM 705 O O . ARG A 1 96 ? 43.976 -7.790 -68.211 1.00 92.62 96 ARG A O 1
ATOM 712 N N . THR A 1 97 ? 41.781 -7.436 -68.587 1.00 92.88 97 THR A N 1
ATOM 713 C CA . THR A 1 97 ? 41.914 -6.171 -69.319 1.00 92.88 97 THR A CA 1
ATOM 714 C C . THR A 1 97 ? 42.554 -5.092 -68.443 1.00 92.88 97 THR A C 1
ATOM 716 O O . THR A 1 97 ? 43.492 -4.418 -68.873 1.00 92.88 97 THR A O 1
ATOM 719 N N . ALA A 1 98 ? 42.143 -4.984 -67.172 1.00 91.38 98 ALA A N 1
ATOM 720 C CA . ALA A 1 98 ? 42.781 -4.076 -66.213 1.00 91.38 98 ALA A CA 1
ATOM 721 C C . ALA A 1 98 ? 44.295 -4.326 -66.089 1.00 91.38 98 ALA A C 1
ATOM 723 O O . ALA A 1 98 ? 45.089 -3.387 -66.140 1.00 91.38 98 ALA A O 1
ATOM 724 N N . LEU A 1 99 ? 44.708 -5.593 -65.972 1.00 91.25 99 LEU A N 1
ATOM 725 C CA . LEU A 1 99 ? 46.122 -5.967 -65.857 1.00 91.25 99 LEU A CA 1
ATOM 726 C C . LEU A 1 99 ? 46.922 -5.651 -67.127 1.00 91.25 99 LEU A C 1
ATOM 728 O O . LEU A 1 99 ? 48.084 -5.266 -67.019 1.00 91.25 99 LEU A O 1
ATOM 732 N N . THR A 1 100 ? 46.317 -5.764 -68.315 1.00 92.19 100 THR A N 1
ATOM 733 C CA . THR A 1 100 ? 46.982 -5.388 -69.575 1.00 92.19 100 THR A CA 1
ATOM 734 C C . THR A 1 100 ? 47.140 -3.880 -69.744 1.00 92.19 100 THR A C 1
ATOM 736 O O . THR A 1 100 ? 48.131 -3.440 -70.314 1.00 92.19 100 THR A O 1
ATOM 739 N N . LEU A 1 101 ? 46.194 -3.085 -69.236 1.00 90.00 101 LEU A N 1
ATOM 740 C CA . LEU A 1 101 ? 46.219 -1.620 -69.335 1.00 90.00 101 LEU A CA 1
ATOM 741 C C . LEU A 1 101 ? 47.079 -0.965 -68.249 1.00 90.00 101 LEU A C 1
ATOM 743 O O . LEU A 1 101 ? 47.526 0.170 -68.404 1.00 90.00 101 LEU A O 1
ATOM 747 N N . ARG A 1 102 ? 47.324 -1.675 -67.146 1.00 89.94 102 ARG A N 1
ATOM 748 C CA . ARG A 1 102 ? 48.056 -1.176 -65.981 1.00 89.94 102 ARG A CA 1
ATOM 749 C C . ARG A 1 102 ? 49.430 -0.550 -66.293 1.00 89.94 102 ARG A C 1
ATOM 751 O O . ARG A 1 102 ? 49.702 0.493 -65.700 1.00 89.94 102 ARG A O 1
ATOM 758 N N . PRO A 1 103 ? 50.294 -1.118 -67.160 1.00 87.75 103 PRO A N 1
ATOM 759 C CA . PRO A 1 103 ? 51.602 -0.527 -67.459 1.00 87.75 103 PRO A CA 1
ATOM 760 C C . PRO A 1 103 ? 51.504 0.837 -68.150 1.00 87.75 103 PRO A C 1
ATOM 762 O O . PRO A 1 103 ? 52.287 1.731 -67.842 1.00 87.75 103 PRO A O 1
ATOM 765 N N . ASP A 1 104 ? 50.512 1.002 -69.028 1.00 86.81 104 ASP A N 1
ATOM 766 C CA . ASP A 1 104 ? 50.285 2.232 -69.793 1.00 86.81 104 ASP A CA 1
ATOM 767 C C . ASP A 1 104 ? 49.611 3.318 -68.929 1.00 86.81 104 ASP A C 1
ATOM 769 O O . ASP A 1 104 ? 49.789 4.511 -69.169 1.00 86.81 104 ASP A O 1
ATOM 773 N N . PHE A 1 105 ? 48.863 2.918 -67.891 1.00 87.75 105 PHE A N 1
ATOM 774 C CA . PHE A 1 105 ? 48.077 3.821 -67.038 1.00 87.75 105 PHE A CA 1
ATOM 775 C C . PHE A 1 105 ? 48.242 3.518 -65.531 1.00 87.75 105 PHE A C 1
ATOM 777 O O . PHE A 1 105 ? 47.280 3.145 -64.848 1.00 87.75 105 PHE A O 1
ATOM 784 N N . PRO A 1 106 ? 49.442 3.720 -64.956 1.00 82.06 106 PRO A N 1
ATOM 785 C CA . PRO A 1 106 ? 49.752 3.328 -63.576 1.00 82.06 106 PRO A CA 1
ATOM 786 C C . PRO A 1 106 ? 49.007 4.143 -62.501 1.00 82.06 106 PRO A C 1
ATOM 788 O O . PRO A 1 106 ? 48.881 3.695 -61.365 1.00 82.06 106 PRO A O 1
ATOM 791 N N . GLY A 1 107 ? 48.487 5.327 -62.836 1.00 84.25 107 GLY A N 1
ATOM 792 C CA . GLY A 1 107 ? 47.743 6.183 -61.901 1.00 84.25 107 GLY A CA 1
ATOM 793 C C . GLY A 1 107 ? 46.238 5.906 -61.824 1.00 84.25 107 GLY A C 1
ATOM 794 O O . GLY A 1 107 ? 45.538 6.585 -61.075 1.00 84.25 107 GLY A O 1
ATOM 795 N N . ARG A 1 108 ? 45.712 4.957 -62.609 1.00 87.44 108 ARG A N 1
ATOM 796 C CA . ARG A 1 108 ? 44.269 4.690 -62.692 1.00 87.44 108 ARG A CA 1
ATOM 797 C C . ARG A 1 108 ? 43.879 3.472 -61.851 1.00 87.44 108 ARG A C 1
ATOM 799 O O . ARG A 1 108 ? 44.650 2.524 -61.698 1.00 87.44 108 ARG A O 1
ATOM 806 N N . THR A 1 109 ? 42.666 3.524 -61.308 1.00 89.94 109 THR A N 1
ATOM 807 C CA . THR A 1 109 ? 41.992 2.393 -60.661 1.00 89.94 109 THR A CA 1
ATOM 808 C C . THR A 1 109 ? 41.052 1.757 -61.673 1.00 89.94 109 THR A C 1
ATOM 810 O O . THR A 1 109 ? 40.245 2.459 -62.274 1.00 89.94 109 THR A O 1
ATOM 813 N N . PHE A 1 110 ? 41.134 0.447 -61.857 1.00 91.94 110 PHE A N 1
ATOM 814 C CA . PHE A 1 110 ? 40.300 -0.288 -62.804 1.00 91.94 110 PHE A CA 1
ATOM 815 C C . PHE A 1 110 ? 39.273 -1.128 -62.064 1.00 91.94 110 PHE A C 1
ATOM 817 O O . PHE A 1 110 ? 39.615 -1.782 -61.082 1.00 91.94 110 PHE A O 1
ATOM 824 N N . VAL A 1 111 ? 38.032 -1.136 -62.538 1.00 90.38 111 VAL A N 1
ATOM 825 C CA . VAL A 1 111 ? 36.937 -1.884 -61.918 1.00 90.38 111 VAL A CA 1
ATOM 826 C C . VAL A 1 111 ? 36.121 -2.603 -62.982 1.00 90.38 111 VAL A C 1
ATOM 828 O O . VAL A 1 111 ? 35.834 -2.027 -64.025 1.00 90.38 111 VAL A O 1
ATOM 831 N N . THR A 1 112 ? 35.738 -3.850 -62.725 1.00 90.12 112 THR A N 1
ATOM 832 C CA . THR A 1 112 ? 34.849 -4.612 -63.611 1.00 90.12 112 THR A CA 1
ATOM 833 C C . THR A 1 112 ? 33.381 -4.376 -63.275 1.00 90.12 112 THR A C 1
ATOM 835 O O . THR A 1 112 ? 33.048 -4.008 -62.145 1.00 90.12 112 THR A O 1
ATOM 838 N N . LEU A 1 113 ? 32.476 -4.642 -64.222 1.00 84.88 113 LEU A N 1
ATOM 839 C CA . LEU A 1 113 ? 31.028 -4.615 -63.964 1.00 84.88 113 LEU A CA 1
ATOM 840 C C . LEU A 1 113 ? 30.598 -5.561 -62.829 1.00 84.88 113 LEU A C 1
ATOM 842 O O . LEU A 1 113 ? 29.643 -5.261 -62.109 1.00 84.88 113 LEU A O 1
ATOM 846 N N . ASP A 1 114 ? 31.341 -6.652 -62.631 1.00 78.94 114 ASP A N 1
ATOM 847 C CA . ASP A 1 114 ? 31.105 -7.644 -61.577 1.00 78.94 114 ASP A CA 1
ATOM 848 C C . ASP A 1 114 ? 31.668 -7.228 -60.203 1.00 78.94 114 ASP A C 1
ATOM 850 O O . ASP A 1 114 ? 31.392 -7.873 -59.185 1.00 78.94 114 ASP A O 1
ATOM 854 N N . GLY A 1 115 ? 32.403 -6.111 -60.145 1.00 79.31 115 GLY A N 1
ATOM 855 C CA . GLY A 1 115 ? 32.890 -5.509 -58.907 1.00 79.31 115 GLY A CA 1
ATOM 856 C C . GLY A 1 115 ? 34.270 -5.983 -58.448 1.00 79.31 115 GLY A C 1
ATOM 857 O O . GLY A 1 115 ? 34.608 -5.763 -57.283 1.00 79.31 115 GLY A O 1
ATOM 858 N N . ASP A 1 116 ? 35.069 -6.584 -59.332 1.00 87.06 116 ASP A N 1
ATOM 859 C CA . ASP A 1 116 ? 36.506 -6.754 -59.101 1.00 87.06 116 ASP A CA 1
ATOM 860 C C . ASP A 1 116 ? 37.217 -5.416 -59.332 1.00 87.06 116 ASP A C 1
ATOM 862 O O . ASP A 1 116 ? 36.844 -4.647 -60.215 1.00 87.06 116 ASP A O 1
ATOM 866 N N . CYS A 1 117 ? 38.245 -5.117 -58.546 1.00 89.38 117 CYS A N 1
ATOM 867 C CA . CYS A 1 117 ? 38.920 -3.825 -58.530 1.00 89.38 117 CYS A CA 1
ATOM 868 C C . CYS A 1 117 ? 40.441 -3.997 -58.457 1.00 89.38 117 CYS A C 1
ATOM 870 O O . CYS A 1 117 ? 40.948 -4.715 -57.598 1.00 89.38 117 CYS A O 1
ATOM 872 N N . LEU A 1 118 ? 41.170 -3.303 -59.328 1.00 90.12 118 LEU A N 1
ATOM 873 C CA . LEU A 1 118 ? 42.616 -3.117 -59.270 1.00 90.12 118 LEU A CA 1
ATOM 874 C C . LEU A 1 118 ? 42.905 -1.642 -58.978 1.00 90.12 118 LEU A C 1
ATOM 876 O O . LEU A 1 118 ? 42.714 -0.786 -59.843 1.00 90.12 118 LEU A O 1
ATOM 880 N N . THR A 1 119 ? 43.355 -1.333 -57.764 1.00 88.94 119 THR A N 1
ATOM 881 C CA . THR A 1 119 ? 43.604 0.053 -57.343 1.00 88.94 119 THR A CA 1
ATOM 882 C C . THR A 1 119 ? 44.867 0.639 -57.973 1.00 88.94 119 THR A C 1
ATOM 884 O O . THR A 1 119 ? 45.776 -0.085 -58.388 1.00 88.94 119 THR A O 1
ATOM 887 N N . ALA A 1 120 ? 44.952 1.974 -57.985 1.00 86.88 120 ALA A N 1
ATOM 888 C CA . ALA A 1 120 ? 46.144 2.701 -58.426 1.00 86.88 120 ALA A CA 1
ATOM 889 C C . ALA A 1 120 ? 47.423 2.308 -57.655 1.00 86.88 120 ALA A C 1
ATOM 891 O O . ALA A 1 120 ? 48.512 2.382 -58.216 1.00 86.88 120 ALA A O 1
ATOM 892 N N . ASP A 1 121 ? 47.295 1.818 -56.420 1.00 85.56 121 ASP A N 1
ATOM 893 C CA . ASP A 1 121 ? 48.412 1.344 -55.590 1.00 85.56 121 ASP A CA 1
ATOM 894 C C . ASP A 1 121 ? 48.778 -0.132 -55.855 1.00 85.56 121 ASP A C 1
ATOM 896 O O . ASP A 1 121 ? 49.644 -0.697 -55.191 1.00 85.56 121 ASP A O 1
ATOM 900 N N . GLY A 1 122 ? 48.125 -0.777 -56.830 1.00 84.19 122 GLY A N 1
ATOM 901 C CA . GLY A 1 122 ? 48.392 -2.161 -57.226 1.00 84.19 122 GLY A CA 1
ATOM 902 C C . GLY A 1 122 ? 47.681 -3.220 -56.379 1.00 84.19 122 GLY A C 1
ATOM 903 O O . GLY A 1 122 ? 48.052 -4.391 -56.442 1.00 84.19 122 GLY A O 1
ATOM 904 N N . VAL A 1 123 ? 46.661 -2.849 -55.599 1.00 86.50 123 VAL A N 1
ATOM 905 C CA . VAL A 1 123 ? 45.874 -3.808 -54.811 1.00 86.50 123 VAL A CA 1
ATOM 906 C C . VAL A 1 123 ? 44.771 -4.394 -55.682 1.00 86.50 123 VAL A C 1
ATOM 908 O O . VAL A 1 123 ? 43.883 -3.673 -56.135 1.00 86.50 123 VAL A O 1
ATOM 911 N N . LEU A 1 124 ? 44.809 -5.711 -55.883 1.00 87.88 124 LEU A N 1
ATOM 912 C CA . LEU A 1 124 ? 43.753 -6.462 -56.553 1.00 87.88 124 LEU A CA 1
ATOM 913 C C . LEU A 1 124 ? 42.753 -6.998 -55.520 1.00 87.88 124 LEU A C 1
ATOM 915 O O . LEU A 1 124 ? 43.122 -7.746 -54.619 1.00 87.88 124 LEU A O 1
ATOM 919 N N . THR A 1 125 ? 41.487 -6.629 -55.669 1.00 82.94 125 THR A N 1
ATOM 920 C CA . THR A 1 125 ? 40.366 -7.063 -54.831 1.00 82.94 125 THR A CA 1
ATOM 921 C C . THR A 1 125 ? 39.310 -7.700 -55.722 1.00 82.94 125 THR A C 1
ATOM 923 O O . THR A 1 125 ? 38.880 -7.084 -56.689 1.00 82.94 125 THR A O 1
ATOM 926 N N . GLY A 1 126 ? 38.869 -8.912 -55.401 1.00 77.94 126 GLY A N 1
ATOM 927 C CA . GLY A 1 126 ? 37.849 -9.609 -56.179 1.00 77.94 126 GLY A CA 1
ATOM 928 C C . GLY A 1 126 ? 37.314 -10.843 -55.465 1.00 77.94 126 GLY A C 1
ATOM 929 O O . GLY A 1 126 ? 37.813 -11.213 -54.399 1.00 77.94 126 GLY A O 1
ATOM 930 N N . GLY A 1 127 ? 36.294 -11.469 -56.051 1.00 73.56 127 GLY A N 1
ATOM 931 C CA . GLY A 1 127 ? 35.667 -12.692 -55.537 1.00 73.56 127 GLY A CA 1
ATOM 932 C C . GLY A 1 127 ? 34.150 -12.596 -55.358 1.00 73.56 127 GLY A C 1
ATOM 933 O O . GLY A 1 127 ? 33.531 -11.545 -55.509 1.00 73.56 127 GLY A O 1
ATOM 934 N N . THR A 1 128 ? 33.522 -13.720 -55.014 1.00 61.34 128 THR A N 1
ATOM 935 C CA . THR A 1 128 ? 32.080 -13.783 -54.747 1.00 61.34 128 THR A CA 1
ATOM 936 C C . THR A 1 128 ? 31.745 -13.092 -53.431 1.00 61.34 128 THR A C 1
ATOM 938 O O . THR A 1 128 ? 32.131 -13.555 -52.360 1.00 61.34 128 THR A O 1
ATOM 941 N N . ALA A 1 129 ? 31.001 -11.990 -53.502 1.00 55.16 129 ALA A N 1
ATOM 942 C CA . ALA A 1 129 ? 30.531 -11.288 -52.317 1.00 55.16 129 ALA A CA 1
ATOM 943 C C . ALA A 1 129 ? 29.537 -12.142 -51.516 1.00 55.16 129 ALA A C 1
ATOM 945 O O . ALA A 1 129 ? 28.458 -12.471 -52.014 1.00 55.16 129 ALA A O 1
ATOM 946 N N . GLU A 1 130 ? 29.821 -12.388 -50.236 1.00 51.56 130 GLU A N 1
ATOM 947 C CA . GLU A 1 130 ? 28.735 -12.550 -49.271 1.00 51.56 130 GLU A CA 1
ATOM 948 C C . GLU A 1 130 ? 27.966 -11.223 -49.225 1.00 51.56 130 GLU A C 1
ATOM 950 O O . GLU A 1 130 ? 28.517 -10.158 -48.952 1.00 51.56 130 GLU A O 1
ATOM 955 N N . SER A 1 131 ? 26.690 -11.276 -49.601 1.00 48.44 131 SER A N 1
ATOM 956 C CA . SER A 1 131 ? 25.836 -10.118 -49.878 1.00 48.44 131 SER A CA 1
ATOM 957 C C . SER A 1 131 ? 25.905 -9.038 -48.785 1.00 48.44 131 SER A C 1
ATOM 959 O O . SER A 1 131 ? 25.232 -9.148 -47.761 1.00 48.44 131 SER A O 1
ATOM 961 N N . ALA A 1 132 ? 26.638 -7.943 -49.016 1.00 51.25 132 ALA A N 1
ATOM 962 C CA . ALA A 1 132 ? 26.729 -6.799 -48.098 1.00 51.25 132 ALA A CA 1
ATOM 963 C C . ALA A 1 132 ? 25.375 -6.090 -47.836 1.00 51.25 132 ALA A C 1
ATOM 965 O O . ALA A 1 132 ? 25.221 -5.386 -46.837 1.00 51.25 132 ALA A O 1
ATOM 966 N N . ASP A 1 133 ? 24.372 -6.309 -48.692 1.00 51.34 133 ASP A N 1
ATOM 967 C CA . ASP A 1 133 ? 22.979 -5.885 -48.474 1.00 51.34 133 ASP A CA 1
ATOM 968 C C . ASP A 1 133 ? 22.295 -6.631 -47.317 1.00 51.34 133 ASP A C 1
ATOM 970 O O . ASP A 1 133 ? 21.393 -6.090 -46.675 1.00 51.34 133 ASP A O 1
ATOM 974 N N . SER A 1 134 ? 22.762 -7.838 -46.977 1.00 55.47 134 SER A N 1
ATOM 975 C CA . SER A 1 134 ? 22.227 -8.597 -45.842 1.00 55.47 134 SER A CA 1
ATOM 976 C C . SER A 1 134 ? 22.495 -7.897 -44.506 1.00 55.47 134 SER A C 1
ATOM 978 O O . SER A 1 134 ? 21.626 -7.885 -43.639 1.00 55.47 134 SER A O 1
ATOM 980 N N . GLY A 1 135 ? 23.650 -7.241 -44.342 1.00 58.75 135 GLY A N 1
ATOM 981 C CA . GLY A 1 135 ? 24.041 -6.598 -43.085 1.00 58.75 135 GLY A CA 1
ATOM 982 C C . GLY A 1 135 ? 23.278 -5.305 -42.787 1.00 58.75 135 GLY A C 1
ATOM 983 O O . GLY A 1 135 ? 22.846 -5.085 -41.655 1.00 58.75 135 GLY A O 1
ATOM 984 N N . LEU A 1 136 ? 23.066 -4.455 -43.796 1.00 66.00 136 LEU A N 1
ATOM 985 C CA . LEU A 1 136 ? 22.317 -3.199 -43.650 1.00 66.00 136 LEU A CA 1
ATOM 986 C C . LEU A 1 136 ? 20.817 -3.444 -43.454 1.00 66.00 136 LEU A C 1
ATOM 988 O O . LEU A 1 136 ? 20.208 -2.821 -42.583 1.00 66.00 136 LEU A O 1
ATOM 992 N N . LEU A 1 137 ? 20.227 -4.374 -44.212 1.00 70.56 137 LEU A N 1
ATOM 993 C CA . LEU A 1 137 ? 18.820 -4.747 -44.050 1.00 70.56 137 LEU A CA 1
ATOM 994 C C . LEU A 1 137 ? 18.573 -5.441 -42.705 1.00 70.56 137 LEU A C 1
ATOM 996 O O . LEU A 1 137 ? 17.601 -5.110 -42.024 1.00 70.56 137 LEU A O 1
ATOM 1000 N N . LYS A 1 138 ? 19.483 -6.326 -42.271 1.00 72.50 138 LYS A N 1
ATOM 1001 C CA . LYS A 1 138 ? 19.423 -6.963 -40.948 1.00 72.50 138 LYS A CA 1
ATOM 1002 C C . LYS A 1 138 ? 19.495 -5.934 -39.820 1.00 72.50 138 LYS A C 1
ATOM 1004 O O . LYS A 1 138 ? 18.637 -5.961 -38.946 1.00 72.50 138 LYS A O 1
ATOM 1009 N N . ARG A 1 139 ? 20.423 -4.970 -39.883 1.00 77.19 139 ARG A N 1
ATOM 1010 C CA . ARG A 1 139 ? 20.506 -3.873 -38.899 1.00 77.19 139 ARG A CA 1
ATOM 1011 C C . ARG A 1 139 ? 19.260 -2.987 -38.898 1.00 77.19 139 ARG A C 1
ATOM 1013 O O . ARG A 1 139 ? 18.768 -2.639 -37.833 1.00 77.19 139 ARG A O 1
ATOM 1020 N N . ARG A 1 140 ? 18.713 -2.627 -40.068 1.00 81.50 140 ARG A N 1
ATOM 1021 C CA . ARG A 1 140 ? 17.460 -1.847 -40.145 1.00 81.50 140 ARG A CA 1
ATOM 1022 C C . ARG A 1 140 ? 16.285 -2.594 -39.512 1.00 81.50 140 ARG A C 1
ATOM 1024 O O . ARG A 1 140 ? 15.481 -1.977 -38.818 1.00 81.50 140 ARG A O 1
ATOM 1031 N N . ARG A 1 141 ? 16.194 -3.908 -39.734 1.00 82.50 141 ARG A N 1
ATOM 1032 C CA . ARG A 1 141 ? 15.177 -4.764 -39.114 1.00 82.50 141 ARG A CA 1
ATOM 1033 C C . ARG A 1 141 ? 15.358 -4.849 -37.599 1.00 82.50 141 ARG A C 1
ATOM 1035 O O . ARG A 1 141 ? 14.393 -4.628 -36.878 1.00 82.50 141 ARG A O 1
ATOM 1042 N N . GLU A 1 142 ? 16.581 -5.073 -37.134 1.00 87.88 142 GLU A N 1
ATOM 1043 C CA . GLU A 1 142 ? 16.925 -5.122 -35.710 1.00 87.88 142 GLU A CA 1
ATOM 1044 C C . GLU A 1 142 ? 16.589 -3.803 -35.000 1.00 87.88 142 GLU A C 1
ATOM 1046 O O . GLU A 1 142 ? 15.942 -3.809 -33.958 1.00 87.88 142 GLU A O 1
ATOM 1051 N N . ILE A 1 143 ? 16.915 -2.653 -35.604 1.00 92.88 143 ILE A N 1
ATOM 1052 C CA . ILE A 1 143 ? 16.537 -1.334 -35.072 1.00 92.88 143 ILE A CA 1
ATOM 1053 C C . ILE A 1 143 ? 15.016 -1.202 -34.950 1.00 92.88 143 ILE A C 1
ATOM 1055 O O . ILE A 1 143 ? 14.526 -0.691 -33.942 1.00 92.88 143 ILE A O 1
ATOM 1059 N N . LYS A 1 144 ? 14.257 -1.652 -35.957 1.00 93.81 144 LYS A N 1
ATOM 1060 C CA . LYS A 1 144 ? 12.790 -1.599 -35.928 1.00 93.81 144 LYS A CA 1
ATOM 1061 C C . LYS A 1 144 ? 12.222 -2.484 -34.815 1.00 93.81 144 LYS A C 1
ATOM 1063 O O . LYS A 1 144 ? 11.370 -2.023 -34.062 1.00 93.81 144 LYS A O 1
ATOM 1068 N N . GLU A 1 145 ? 12.712 -3.715 -34.694 1.00 94.88 145 GLU A N 1
ATOM 1069 C CA . GLU A 1 145 ? 12.284 -4.671 -33.666 1.00 94.88 145 GLU A CA 1
ATOM 1070 C C . GLU A 1 145 ? 12.605 -4.154 -32.256 1.00 94.88 145 GLU A C 1
ATOM 1072 O O . GLU A 1 145 ? 11.722 -4.111 -31.399 1.00 94.88 145 GLU A O 1
ATOM 1077 N N 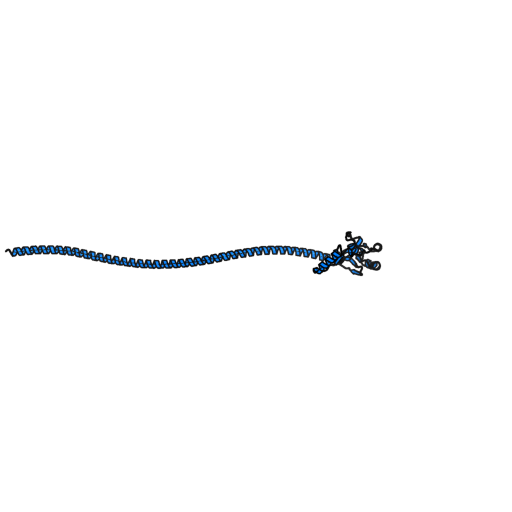. LEU A 1 146 ? 13.823 -3.653 -32.031 1.00 96.12 146 LEU A N 1
ATOM 1078 C CA . LEU A 1 146 ? 14.217 -3.036 -30.762 1.00 96.12 146 LEU A CA 1
ATOM 1079 C C . LEU A 1 146 ? 13.399 -1.777 -30.446 1.00 96.12 146 LEU A C 1
ATOM 1081 O O . LEU A 1 146 ? 13.035 -1.554 -29.292 1.00 96.12 146 LEU A O 1
ATOM 1085 N N . SER A 1 147 ? 13.072 -0.958 -31.450 1.00 95.69 147 SER A N 1
ATOM 1086 C CA . SER A 1 147 ? 12.237 0.235 -31.250 1.00 95.69 147 SER A CA 1
ATOM 1087 C C . SER A 1 147 ? 10.817 -0.136 -30.826 1.00 95.69 147 SER A C 1
ATOM 1089 O O . SER A 1 147 ? 10.279 0.480 -29.905 1.00 95.69 147 SER A O 1
ATOM 1091 N N . GLN A 1 148 ? 10.242 -1.177 -31.434 1.00 96.88 148 GLN A N 1
ATOM 1092 C CA . GLN A 1 148 ? 8.925 -1.689 -31.064 1.00 96.88 148 GLN A CA 1
ATOM 1093 C C . GLN A 1 148 ? 8.929 -2.277 -29.646 1.00 96.88 148 GLN A C 1
ATOM 1095 O O . GLN A 1 148 ? 8.049 -1.962 -28.849 1.00 96.88 148 GLN A O 1
ATOM 1100 N N . GLN A 1 149 ? 9.951 -3.065 -29.295 1.00 97.31 149 GLN A N 1
ATOM 1101 C CA . GLN A 1 149 ? 10.107 -3.587 -27.934 1.00 97.31 149 GLN A CA 1
ATOM 1102 C C . GLN A 1 149 ? 10.243 -2.456 -26.912 1.00 97.31 149 GLN A C 1
ATOM 1104 O O . GLN A 1 149 ? 9.618 -2.498 -25.856 1.00 97.31 149 GLN A O 1
ATOM 1109 N N . ARG A 1 150 ? 11.027 -1.417 -27.217 1.00 97.75 150 ARG A N 1
ATOM 1110 C CA . ARG A 1 150 ? 11.170 -0.241 -26.350 1.00 97.75 150 ARG A CA 1
ATOM 1111 C C . ARG A 1 150 ? 9.820 0.431 -26.094 1.00 97.75 150 ARG A C 1
ATOM 1113 O O . ARG A 1 150 ? 9.539 0.784 -24.953 1.00 97.75 150 ARG A O 1
ATOM 1120 N N . GLU A 1 151 ? 9.000 0.617 -27.125 1.00 97.44 151 GLU A N 1
ATOM 1121 C CA . GLU A 1 151 ? 7.660 1.203 -26.980 1.00 97.44 151 GLU A CA 1
ATOM 1122 C C . GLU A 1 151 ? 6.730 0.319 -26.144 1.00 97.44 151 GLU A C 1
ATOM 1124 O O . GLU A 1 151 ? 6.050 0.818 -25.245 1.00 97.44 151 GLU A O 1
ATOM 1129 N N . GLU A 1 152 ? 6.762 -0.996 -26.358 1.00 97.75 152 GLU A N 1
ATOM 1130 C CA . GLU A 1 152 ? 6.000 -1.952 -25.555 1.00 97.75 152 GLU A CA 1
ATOM 1131 C C . GLU A 1 152 ? 6.400 -1.894 -24.070 1.00 97.75 152 GLU A C 1
ATOM 1133 O O . GLU A 1 152 ? 5.544 -1.794 -23.185 1.00 97.75 152 GLU A O 1
ATOM 1138 N N . TRP A 1 153 ? 7.704 -1.906 -23.781 1.00 97.81 153 TRP A N 1
ATOM 1139 C CA . TRP A 1 153 ? 8.220 -1.804 -22.417 1.00 97.81 153 TRP A CA 1
ATOM 1140 C C . TRP A 1 153 ? 7.919 -0.451 -21.776 1.00 97.81 153 TRP A C 1
ATOM 1142 O O . TRP A 1 153 ? 7.592 -0.408 -20.590 1.00 97.81 153 TRP A O 1
ATOM 1152 N N . ALA A 1 154 ? 7.962 0.642 -22.541 1.00 97.81 154 ALA A N 1
ATOM 1153 C CA . ALA A 1 154 ? 7.551 1.957 -22.059 1.00 97.81 154 ALA A CA 1
ATOM 1154 C C . ALA A 1 154 ? 6.065 1.966 -21.656 1.00 97.81 154 ALA A C 1
ATOM 1156 O O . ALA A 1 154 ? 5.725 2.469 -20.584 1.00 97.81 154 ALA A O 1
ATOM 1157 N N . GLY A 1 155 ? 5.194 1.338 -22.453 1.00 98.12 155 GLY A N 1
ATOM 1158 C CA . GLY A 1 155 ? 3.778 1.168 -22.120 1.00 98.12 155 GLY A CA 1
ATOM 1159 C C . GLY A 1 155 ? 3.564 0.336 -20.851 1.00 98.12 155 GLY A C 1
ATOM 1160 O O . GLY A 1 155 ? 2.841 0.756 -19.944 1.00 98.12 155 GLY A O 1
ATOM 1161 N N . LYS A 1 156 ? 4.250 -0.808 -20.735 1.00 98.12 156 LYS A N 1
ATOM 1162 C CA . LYS A 1 156 ? 4.215 -1.662 -19.532 1.00 98.12 156 LYS A CA 1
ATOM 1163 C C . LYS A 1 156 ? 4.693 -0.916 -18.285 1.00 98.12 156 LYS A C 1
ATOM 1165 O O . LYS A 1 156 ? 4.054 -1.008 -17.239 1.00 98.12 156 LYS A O 1
ATOM 1170 N N . LEU A 1 157 ? 5.774 -0.144 -18.396 1.00 98.06 157 LEU A N 1
ATOM 1171 C CA . LEU A 1 157 ? 6.296 0.673 -17.301 1.00 98.06 157 LEU A CA 1
ATOM 1172 C C . LEU A 1 157 ? 5.282 1.734 -16.862 1.00 98.06 157 LEU A C 1
ATOM 1174 O O . LEU A 1 157 ? 5.089 1.931 -15.664 1.00 98.06 157 LEU A O 1
ATOM 1178 N N . GLN A 1 158 ? 4.619 2.397 -17.810 1.00 98.06 158 GLN A N 1
ATOM 1179 C CA . GLN A 1 158 ? 3.607 3.403 -17.497 1.00 98.06 158 GLN A CA 1
ATOM 1180 C C . GLN A 1 158 ? 2.409 2.792 -16.758 1.00 98.06 158 GLN A C 1
ATOM 1182 O O . GLN A 1 158 ? 1.959 3.341 -15.753 1.00 98.06 158 GLN A O 1
ATOM 1187 N N . LEU A 1 159 ? 1.929 1.628 -17.205 1.00 97.88 159 LEU A N 1
ATOM 1188 C CA . LEU A 1 159 ? 0.863 0.890 -16.521 1.00 97.88 159 LEU A CA 1
ATOM 1189 C C . LEU A 1 159 ? 1.280 0.451 -15.112 1.00 97.88 159 LEU A C 1
ATOM 1191 O O . LEU A 1 159 ? 0.508 0.610 -14.166 1.00 97.88 159 LEU A O 1
ATOM 1195 N N . ALA A 1 160 ? 2.508 -0.050 -14.953 1.00 98.06 160 ALA A N 1
ATOM 1196 C CA . ALA A 1 160 ? 3.040 -0.447 -13.654 1.00 98.06 160 ALA A CA 1
ATOM 1197 C C . ALA A 1 160 ? 3.138 0.743 -12.684 1.00 98.06 160 ALA A C 1
ATOM 1199 O O . ALA A 1 160 ? 2.744 0.611 -11.527 1.00 98.06 160 ALA A O 1
ATOM 1200 N N . LYS A 1 161 ? 3.584 1.916 -13.156 1.00 98.19 161 LYS A N 1
ATOM 1201 C CA . LYS A 1 161 ? 3.618 3.153 -12.356 1.00 98.19 161 LYS A CA 1
ATOM 1202 C C . LYS A 1 161 ? 2.223 3.583 -11.906 1.00 98.19 161 LYS A C 1
ATOM 1204 O O . LYS A 1 161 ? 2.010 3.784 -10.718 1.00 98.19 161 LYS A O 1
ATOM 1209 N N . LEU A 1 162 ? 1.250 3.612 -12.819 1.00 98.06 162 LEU A N 1
ATOM 1210 C CA . LEU A 1 162 ? -0.139 3.938 -12.473 1.00 98.06 162 LEU A CA 1
ATOM 1211 C C . LEU A 1 162 ? -0.731 2.953 -11.454 1.00 98.06 162 LEU A C 1
ATOM 1213 O O . LEU A 1 162 ? -1.483 3.350 -10.564 1.00 98.06 162 LEU A O 1
ATOM 1217 N N . SER A 1 163 ? -0.405 1.664 -11.575 1.00 98.19 163 SER A N 1
ATOM 1218 C CA . SER A 1 163 ? -0.812 0.656 -10.594 1.00 98.19 163 SER A CA 1
ATOM 1219 C C . SER A 1 163 ? -0.151 0.888 -9.236 1.00 98.19 163 SER A C 1
ATOM 1221 O O . SER A 1 163 ? -0.816 0.755 -8.209 1.00 98.19 163 SER A O 1
ATOM 1223 N N . LEU A 1 164 ? 1.137 1.237 -9.216 1.00 98.25 164 LEU A N 1
ATOM 1224 C CA . LEU A 1 164 ? 1.869 1.540 -7.991 1.00 98.25 164 LEU A CA 1
ATOM 1225 C C . LEU A 1 164 ? 1.267 2.752 -7.272 1.00 98.25 164 LEU A C 1
ATOM 1227 O O . LEU A 1 164 ? 0.993 2.662 -6.079 1.00 98.25 164 LEU A O 1
ATOM 1231 N N . ASP A 1 165 ? 0.983 3.835 -7.995 1.00 98.31 165 ASP A N 1
ATOM 1232 C CA . ASP A 1 165 ? 0.392 5.049 -7.423 1.00 98.31 165 ASP A CA 1
ATOM 1233 C C . ASP A 1 165 ? -0.984 4.761 -6.803 1.00 98.31 165 ASP A C 1
ATOM 1235 O O . ASP A 1 165 ? -1.269 5.173 -5.676 1.00 98.31 165 ASP A O 1
ATOM 1239 N N . LYS A 1 166 ? -1.818 3.963 -7.487 1.00 98.25 166 LYS A N 1
ATOM 1240 C CA . LYS A 1 166 ? -3.108 3.502 -6.946 1.00 98.25 166 LYS A CA 1
ATOM 1241 C C . LYS A 1 166 ? -2.941 2.674 -5.673 1.00 98.25 166 LYS A C 1
ATOM 1243 O O . LYS A 1 166 ? -3.696 2.863 -4.720 1.00 98.25 166 LYS A O 1
ATOM 1248 N N . LEU A 1 167 ? -1.972 1.759 -5.644 1.00 98.25 167 LEU A N 1
ATOM 1249 C CA . LEU A 1 167 ? -1.703 0.927 -4.469 1.00 98.25 167 LEU A CA 1
ATOM 1250 C C . LEU A 1 167 ? -1.173 1.754 -3.293 1.00 98.25 167 LEU A C 1
ATOM 1252 O O . LEU A 1 167 ? -1.576 1.509 -2.158 1.00 98.25 167 LEU A O 1
ATOM 1256 N N . LEU A 1 168 ? -0.322 2.750 -3.546 1.00 98.25 168 LEU A N 1
ATOM 1257 C CA . LEU A 1 168 ? 0.179 3.662 -2.516 1.00 98.25 168 LEU A CA 1
ATOM 1258 C C . LEU A 1 168 ? -0.947 4.510 -1.918 1.00 98.25 168 LEU A C 1
ATOM 1260 O O . LEU A 1 168 ? -1.065 4.570 -0.693 1.00 98.25 168 LEU A O 1
ATOM 1264 N N . ALA A 1 169 ? -1.816 5.080 -2.758 1.00 98.12 169 ALA A N 1
ATOM 1265 C CA . ALA A 1 169 ? -2.992 5.818 -2.301 1.00 98.12 169 ALA A CA 1
ATOM 1266 C C . ALA A 1 169 ? -3.932 4.922 -1.480 1.00 98.12 169 ALA A C 1
ATOM 1268 O O . ALA A 1 169 ? -4.368 5.298 -0.391 1.00 98.12 169 ALA A O 1
ATOM 1269 N N . ARG A 1 170 ? -4.184 3.689 -1.946 1.00 98.12 170 ARG A N 1
ATOM 1270 C CA . ARG A 1 170 ? -5.016 2.728 -1.210 1.00 98.12 170 ARG A CA 1
ATOM 1271 C C . ARG A 1 170 ? -4.396 2.343 0.131 1.00 98.12 170 ARG A C 1
ATOM 1273 O O . ARG A 1 170 ? -5.116 2.253 1.121 1.00 98.12 170 ARG A O 1
ATOM 1280 N N . ARG A 1 171 ? -3.077 2.138 0.185 1.00 98.31 171 ARG A N 1
ATOM 1281 C CA . ARG A 1 171 ? -2.352 1.845 1.429 1.00 98.31 171 ARG A CA 1
ATOM 1282 C C . ARG A 1 171 ? -2.492 2.986 2.431 1.00 98.31 171 ARG A C 1
ATOM 1284 O O . ARG A 1 1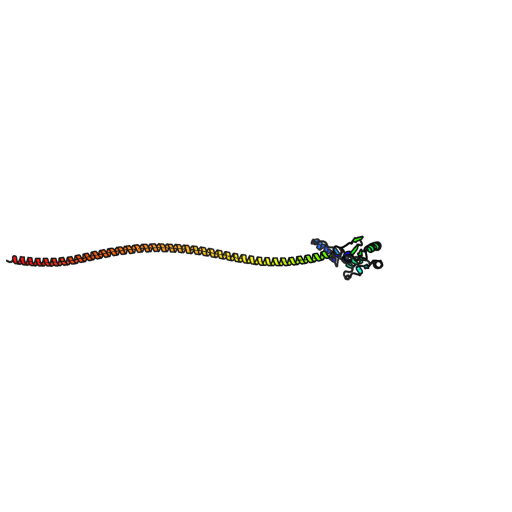71 ? -2.715 2.719 3.606 1.00 98.31 171 ARG A O 1
ATOM 1291 N N . GLN A 1 172 ? -2.361 4.232 1.976 1.00 98.25 172 GLN A N 1
ATOM 1292 C CA . GLN A 1 172 ? -2.534 5.400 2.836 1.00 98.25 172 GLN A CA 1
ATOM 1293 C C . GLN A 1 172 ? -3.957 5.464 3.400 1.00 98.25 172 GLN A C 1
ATOM 1295 O O . GLN A 1 172 ? -4.116 5.544 4.614 1.00 98.25 172 GLN A O 1
ATOM 1300 N N . GLN A 1 173 ? -4.972 5.325 2.543 1.00 98.31 173 GLN A N 1
ATOM 1301 C CA . GLN A 1 173 ? -6.373 5.328 2.967 1.00 98.31 173 GLN A CA 1
ATOM 1302 C C . GLN A 1 173 ? -6.653 4.243 4.021 1.00 98.31 173 GLN A C 1
ATOM 1304 O O . GLN A 1 173 ? -7.238 4.521 5.062 1.00 98.31 173 GLN A O 1
ATOM 1309 N N . VAL A 1 174 ? -6.197 3.009 3.781 1.00 98.25 174 VAL A N 1
ATOM 1310 C CA . VAL A 1 174 ? -6.371 1.901 4.736 1.00 98.25 174 VAL A CA 1
ATOM 1311 C C . VAL A 1 174 ? -5.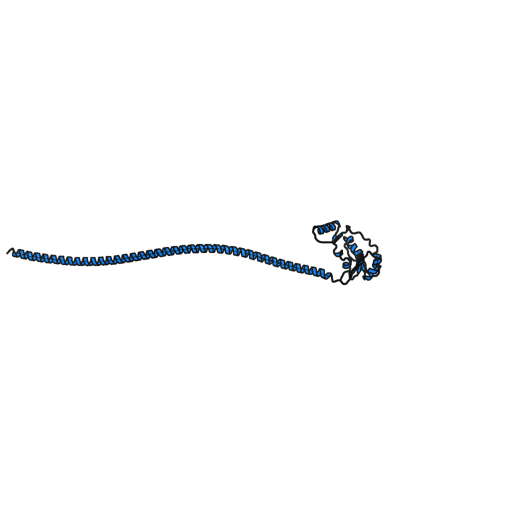619 2.168 6.046 1.00 98.25 174 VAL A C 1
ATOM 1313 O O . VAL A 1 174 ? -6.113 1.821 7.116 1.00 98.25 174 VAL A O 1
ATOM 1316 N N . GLY A 1 175 ? -4.448 2.809 5.988 1.00 98.44 175 GLY A N 1
ATOM 1317 C CA . GLY A 1 175 ? -3.707 3.231 7.178 1.00 98.44 175 GLY A CA 1
ATOM 1318 C C . GLY A 1 175 ? -4.482 4.240 8.031 1.00 98.44 175 GLY A C 1
ATOM 1319 O O . GLY A 1 175 ? -4.568 4.079 9.246 1.00 98.44 175 GLY A O 1
ATOM 1320 N N . GLU A 1 176 ? -5.102 5.239 7.402 1.00 98.38 176 GLU A N 1
ATOM 1321 C CA . GLU A 1 176 ? -5.941 6.233 8.085 1.00 98.38 176 GLU A CA 1
ATOM 1322 C C . GLU A 1 176 ? -7.219 5.604 8.667 1.00 98.38 176 GLU A C 1
ATOM 1324 O O . GLU A 1 176 ? -7.591 5.876 9.812 1.00 98.38 176 GLU A O 1
ATOM 1329 N N . GLU A 1 177 ? -7.873 4.710 7.919 1.00 98.31 177 GLU A N 1
ATOM 1330 C CA . GLU A 1 177 ? -9.034 3.945 8.389 1.00 98.31 177 GLU A CA 1
ATOM 1331 C C . GLU A 1 177 ? -8.692 3.087 9.619 1.00 98.31 177 GLU A C 1
ATOM 1333 O O . GLU A 1 177 ? -9.472 3.053 10.577 1.00 98.31 177 GLU A O 1
ATOM 1338 N N . LEU A 1 178 ? -7.517 2.446 9.624 1.00 98.50 178 LEU A N 1
ATOM 1339 C CA . LEU A 1 178 ? -7.028 1.635 10.739 1.00 98.50 178 LEU A CA 1
ATOM 1340 C C . LEU A 1 178 ? -6.777 2.479 11.992 1.00 98.50 178 LEU A C 1
ATOM 1342 O O . LEU A 1 178 ? -7.224 2.104 13.075 1.00 98.50 178 LEU A O 1
ATOM 1346 N N . GLU A 1 179 ? -6.092 3.616 11.866 1.00 98.19 179 GLU A N 1
ATOM 1347 C CA . GLU A 1 179 ? -5.838 4.501 13.009 1.00 98.19 179 GLU A CA 1
ATOM 1348 C C . GLU A 1 179 ? -7.139 5.061 13.594 1.00 98.19 179 GLU A C 1
ATOM 1350 O O . GLU A 1 179 ? -7.327 5.078 14.812 1.00 98.19 179 GLU A O 1
ATOM 1355 N N . ASN A 1 180 ? -8.100 5.420 12.742 1.00 98.25 180 ASN A N 1
ATOM 1356 C CA . ASN A 1 180 ? -9.423 5.835 13.202 1.00 98.25 180 ASN A CA 1
ATOM 1357 C C . ASN A 1 180 ? -10.186 4.689 13.886 1.00 98.25 180 ASN A C 1
ATOM 1359 O O . ASN A 1 180 ? -10.876 4.915 14.881 1.00 98.25 180 ASN A O 1
ATOM 1363 N N . ALA A 1 181 ? -10.069 3.456 13.387 1.00 98.25 181 ALA A N 1
ATOM 1364 C CA . ALA A 1 181 ? -10.674 2.289 14.023 1.00 98.25 181 ALA A CA 1
ATOM 1365 C C . ALA A 1 181 ? -10.058 1.993 15.399 1.00 98.25 181 ALA A C 1
ATOM 1367 O O . ALA A 1 181 ? -10.804 1.722 16.338 1.00 98.25 181 ALA A O 1
ATOM 1368 N N . LYS A 1 182 ? -8.732 2.114 15.544 1.00 98.31 182 LYS A N 1
ATOM 1369 C CA . LYS A 1 182 ? -8.039 1.970 16.834 1.00 98.31 182 LYS A CA 1
ATOM 1370 C C . LYS A 1 182 ? -8.493 3.017 17.848 1.00 98.31 182 LYS A C 1
ATOM 1372 O O . LYS A 1 182 ? -8.788 2.660 18.982 1.00 98.31 182 LYS A O 1
ATOM 1377 N N . LYS A 1 183 ? -8.614 4.286 17.442 1.00 98.19 183 LYS A N 1
ATOM 1378 C CA . LYS A 1 183 ? -9.129 5.351 18.323 1.00 98.19 183 LYS A CA 1
ATOM 1379 C C . LYS A 1 183 ? -10.535 5.031 18.828 1.00 98.19 183 LYS A C 1
ATOM 1381 O O . LYS A 1 183 ? -10.755 5.014 20.034 1.00 98.19 183 LYS A O 1
ATOM 1386 N N . ARG A 1 184 ? -11.448 4.658 17.922 1.00 98.19 184 ARG A N 1
ATOM 1387 C CA . ARG A 1 184 ? -12.813 4.242 18.293 1.00 98.19 184 ARG A CA 1
ATOM 1388 C C . ARG A 1 184 ? -12.835 3.010 19.198 1.00 98.19 184 ARG A C 1
ATOM 1390 O O . ARG A 1 184 ? -13.726 2.890 20.031 1.00 98.19 184 ARG A O 1
ATOM 1397 N N . HIS A 1 185 ? -11.903 2.075 19.015 1.00 98.19 185 HIS A N 1
ATOM 1398 C CA . HIS A 1 185 ? -11.783 0.904 19.883 1.00 98.19 185 HIS A CA 1
ATOM 1399 C C . HIS A 1 185 ? -11.430 1.317 21.311 1.00 98.19 185 HIS A C 1
ATOM 1401 O O . HIS A 1 185 ? -12.135 0.933 22.235 1.00 98.19 185 HIS A O 1
ATOM 1407 N N . ILE A 1 186 ? -10.398 2.149 21.472 1.00 98.19 186 ILE A N 1
ATOM 1408 C CA . ILE A 1 186 ? -9.955 2.647 22.781 1.00 98.19 186 ILE A CA 1
ATOM 1409 C C . ILE A 1 186 ? -11.077 3.436 23.472 1.00 98.19 186 ILE A C 1
ATOM 1411 O O . ILE A 1 186 ? -11.347 3.210 24.648 1.00 98.19 186 ILE A O 1
ATOM 1415 N N . GLU A 1 187 ? -11.776 4.313 22.744 1.00 98.00 187 GLU A N 1
ATOM 1416 C CA . GLU A 1 187 ? -12.936 5.050 23.272 1.00 98.00 187 GLU A CA 1
ATOM 1417 C C . GLU A 1 187 ? -14.033 4.103 23.777 1.00 98.00 187 GLU A C 1
ATOM 1419 O O . GLU A 1 187 ? -14.574 4.293 24.866 1.00 98.00 187 GLU A O 1
ATOM 1424 N N . LYS A 1 188 ? -14.342 3.047 23.014 1.00 97.88 188 LYS A N 1
ATOM 1425 C CA . LYS A 1 188 ? -15.332 2.046 23.427 1.00 97.88 188 LYS A CA 1
ATOM 1426 C C . LYS A 1 188 ? -14.868 1.204 24.610 1.00 97.88 188 LYS A C 1
ATOM 1428 O O . LYS A 1 188 ? -15.694 0.883 25.458 1.00 97.88 188 LYS A O 1
ATOM 1433 N N . GLU A 1 189 ? -13.591 0.843 24.690 1.00 98.25 189 GLU A N 1
ATOM 1434 C CA . GLU A 1 189 ? -13.048 0.126 25.848 1.00 98.25 189 GLU A CA 1
ATOM 1435 C C . GLU A 1 189 ? -13.156 0.959 27.123 1.00 98.25 189 GLU A C 1
ATOM 1437 O O . GLU A 1 189 ? -13.578 0.434 28.155 1.00 98.25 189 GLU A O 1
ATOM 1442 N N . LEU A 1 190 ? -12.851 2.257 27.040 1.00 98.25 190 LEU A N 1
ATOM 1443 C CA . LEU A 1 190 ? -13.017 3.178 28.160 1.00 98.25 190 LEU A CA 1
ATOM 1444 C C . LEU A 1 190 ? -14.488 3.261 28.589 1.00 98.25 190 LEU A C 1
ATOM 1446 O O . LEU A 1 190 ? -14.790 3.079 29.766 1.00 98.25 190 LEU A O 1
ATOM 1450 N N . MET A 1 191 ? -15.404 3.425 27.631 1.00 98.12 191 MET A N 1
ATOM 1451 C CA . MET A 1 191 ? -16.844 3.466 27.905 1.00 98.12 191 MET A CA 1
ATOM 1452 C C . MET A 1 191 ? -17.352 2.169 28.554 1.00 98.12 191 MET A C 1
ATOM 1454 O O . MET A 1 191 ? -18.160 2.204 29.478 1.00 98.12 191 MET A O 1
ATOM 1458 N N . VAL A 1 192 ? -16.872 1.004 28.105 1.00 98.38 192 VAL A N 1
ATOM 1459 C CA . VAL A 1 192 ? -17.219 -0.287 28.721 1.00 98.38 192 VAL A CA 1
ATOM 1460 C C . VAL A 1 192 ? -16.688 -0.377 30.152 1.00 98.38 192 VAL A C 1
ATOM 1462 O O . VAL A 1 192 ? -17.380 -0.909 31.019 1.00 98.38 192 VAL A O 1
ATOM 1465 N N . ALA A 1 193 ? -15.478 0.119 30.419 1.00 98.06 193 ALA A N 1
ATOM 1466 C CA . ALA A 1 193 ? -14.914 0.133 31.765 1.00 98.06 193 ALA A CA 1
ATOM 1467 C C . ALA A 1 193 ? -15.715 1.043 32.714 1.00 98.06 193 ALA A C 1
ATOM 1469 O O . ALA A 1 193 ? -15.993 0.644 33.845 1.00 98.06 193 ALA A O 1
ATOM 1470 N N . GLU A 1 194 ? -16.136 2.219 32.244 1.00 98.19 194 GLU A N 1
ATOM 1471 C CA . GLU A 1 194 ? -17.003 3.135 32.997 1.00 98.19 194 GLU A CA 1
ATOM 1472 C C . GLU A 1 194 ? -18.356 2.492 33.314 1.00 98.19 194 GLU A C 1
ATOM 1474 O O . GLU A 1 194 ? -18.729 2.393 34.481 1.00 98.19 194 GLU A O 1
ATOM 1479 N N . LEU A 1 195 ? -19.035 1.939 32.303 1.00 98.12 195 LEU A N 1
ATOM 1480 C CA . LEU A 1 195 ? -20.328 1.274 32.489 1.00 98.12 195 LEU A CA 1
ATOM 1481 C C . LEU A 1 195 ? -20.250 0.076 33.443 1.00 98.12 195 LEU A C 1
ATOM 1483 O O . LEU A 1 195 ? -21.191 -0.171 34.192 1.00 98.12 195 LEU A O 1
ATOM 1487 N N . LYS A 1 196 ? -19.138 -0.669 33.447 1.00 98.31 196 LYS A N 1
ATOM 1488 C CA . LYS A 1 196 ? -18.920 -1.757 34.413 1.00 98.31 196 LYS A CA 1
ATOM 1489 C C . LYS A 1 196 ? -18.819 -1.242 35.845 1.00 98.31 196 LYS A C 1
ATOM 1491 O O . LYS A 1 196 ? -19.393 -1.852 36.740 1.00 98.31 196 LYS A O 1
ATOM 1496 N N . LYS A 1 197 ? -18.114 -0.130 36.060 1.00 98.12 197 LYS A N 1
ATOM 1497 C CA . LYS A 1 197 ? -17.997 0.494 37.382 1.00 98.12 197 LYS A CA 1
ATOM 1498 C C . LYS A 1 197 ? -19.344 1.037 37.864 1.00 98.12 197 LYS A C 1
ATOM 1500 O O . LYS A 1 197 ? -19.678 0.889 39.038 1.00 98.12 197 LYS A O 1
ATOM 1505 N N . ASP A 1 198 ? -20.117 1.642 36.968 1.00 97.94 198 ASP A N 1
ATOM 1506 C CA . ASP A 1 198 ? -21.459 2.131 37.288 1.00 97.94 198 ASP A CA 1
ATOM 1507 C C . ASP A 1 198 ? -22.409 0.977 37.628 1.00 97.94 198 ASP A C 1
ATOM 1509 O O . ASP A 1 198 ? -23.172 1.075 38.590 1.00 97.94 198 ASP A O 1
ATOM 1513 N N . LEU A 1 199 ? -22.316 -0.140 36.897 1.00 98.44 199 LEU A N 1
ATOM 1514 C CA . LEU A 1 199 ? -23.063 -1.359 37.201 1.00 98.44 199 LEU A CA 1
ATOM 1515 C C . LEU A 1 199 ? -22.699 -1.908 38.585 1.00 98.44 199 LEU A C 1
ATOM 1517 O O . LEU A 1 199 ? -23.593 -2.127 39.395 1.00 98.44 199 LEU A O 1
ATOM 1521 N N . GLU A 1 200 ? -21.408 -2.060 38.889 1.00 98.38 200 GLU A N 1
ATOM 1522 C CA . GLU A 1 200 ? -20.939 -2.539 40.197 1.00 98.38 200 GLU A CA 1
ATOM 1523 C C . GLU A 1 200 ? -21.429 -1.631 41.338 1.00 98.38 200 GLU A C 1
ATOM 1525 O O . GLU A 1 200 ? -21.842 -2.097 42.403 1.00 98.38 200 GLU A O 1
ATOM 1530 N N . ARG A 1 201 ? -21.433 -0.311 41.126 1.00 98.31 201 ARG A N 1
ATOM 1531 C CA . ARG A 1 201 ? -21.985 0.637 42.097 1.00 98.31 201 ARG A CA 1
ATOM 1532 C C . ARG A 1 201 ? -23.487 0.428 42.300 1.00 98.31 201 ARG A C 1
ATOM 1534 O O . ARG A 1 201 ? -23.930 0.369 43.445 1.00 98.31 201 ARG A O 1
ATOM 1541 N N . ALA A 1 202 ? -24.252 0.312 41.217 1.00 97.88 202 ALA A N 1
ATOM 1542 C CA . ALA A 1 202 ? -25.695 0.100 41.279 1.00 97.88 202 ALA A CA 1
ATOM 1543 C C . ALA A 1 202 ? -26.053 -1.240 41.946 1.00 97.88 202 ALA A C 1
ATOM 1545 O O . ALA A 1 202 ? -26.994 -1.303 42.734 1.00 97.88 202 ALA A O 1
ATOM 1546 N N . GLU A 1 203 ? -25.279 -2.297 41.689 1.00 98.25 203 GLU A N 1
ATOM 1547 C CA . GLU A 1 203 ? -25.430 -3.605 42.337 1.00 98.25 203 GLU A CA 1
ATOM 1548 C C . GLU A 1 203 ? -25.178 -3.521 43.848 1.00 98.25 203 GLU A C 1
ATOM 1550 O O . GLU A 1 203 ? -25.978 -4.029 44.637 1.00 98.25 203 GLU A O 1
ATOM 1555 N N . ASN A 1 204 ? -24.127 -2.811 44.270 1.00 98.19 204 ASN A N 1
ATOM 1556 C CA . ASN A 1 204 ? -23.848 -2.573 45.688 1.00 98.19 204 ASN A CA 1
ATOM 1557 C C . ASN A 1 204 ? -24.954 -1.747 46.370 1.00 98.19 204 ASN A C 1
ATOM 1559 O O . ASN A 1 204 ? -25.364 -2.049 47.494 1.00 98.19 204 ASN A O 1
ATOM 1563 N N . GLU A 1 205 ? -25.461 -0.704 45.705 1.00 97.94 205 GLU A N 1
ATOM 1564 C CA . GLU A 1 205 ? -26.581 0.104 46.203 1.00 97.94 205 GLU A CA 1
ATOM 1565 C C . GLU A 1 205 ? -27.859 -0.742 46.343 1.00 97.94 205 GLU A C 1
ATOM 1567 O O . GLU A 1 205 ? -28.525 -0.683 47.382 1.00 97.94 205 GLU A O 1
ATOM 1572 N N . LEU A 1 206 ? -28.155 -1.597 45.358 1.00 98.25 206 LEU A N 1
ATOM 1573 C CA . LEU A 1 206 ? -29.278 -2.533 45.401 1.00 98.25 206 LEU A CA 1
ATOM 1574 C C . LEU A 1 206 ? -29.141 -3.531 46.556 1.00 98.25 206 LEU A C 1
ATOM 1576 O O . LEU A 1 206 ? -30.103 -3.743 47.295 1.00 98.25 206 LEU A O 1
ATOM 1580 N N . GLN A 1 207 ? -27.958 -4.118 46.746 1.00 98.31 207 GLN A N 1
ATOM 1581 C CA . GLN A 1 207 ? -27.703 -5.057 47.836 1.00 98.31 207 GLN A CA 1
ATOM 1582 C C . GLN A 1 207 ? -27.911 -4.394 49.205 1.00 98.31 207 GLN A C 1
ATOM 1584 O O . GLN A 1 207 ? -28.575 -4.955 50.080 1.00 98.31 207 GLN A O 1
ATOM 1589 N N . ASN A 1 208 ? -27.403 -3.173 49.389 1.00 97.88 208 ASN A N 1
ATOM 1590 C CA . ASN A 1 208 ? -27.602 -2.414 50.623 1.00 97.88 208 ASN A CA 1
ATOM 1591 C C . ASN A 1 208 ? -29.085 -2.105 50.870 1.00 97.88 208 ASN A C 1
ATOM 1593 O O . ASN A 1 208 ? -29.571 -2.268 51.993 1.00 97.88 208 ASN A O 1
ATOM 1597 N N . ALA A 1 209 ? -29.821 -1.715 49.825 1.00 97.62 209 ALA A N 1
ATOM 1598 C CA . ALA A 1 209 ? -31.257 -1.472 49.909 1.00 97.62 209 ALA A CA 1
ATOM 1599 C C . ALA A 1 209 ? -32.034 -2.748 50.275 1.00 97.62 209 ALA A C 1
ATOM 1601 O O . ALA A 1 209 ? -32.904 -2.705 51.142 1.00 97.62 209 ALA A O 1
ATOM 1602 N N . GLN A 1 210 ? -31.686 -3.899 49.692 1.00 98.12 210 GLN A N 1
ATOM 1603 C CA . GLN A 1 210 ? -32.296 -5.190 50.027 1.00 98.12 210 GLN A CA 1
ATOM 1604 C C . GLN A 1 210 ? -32.071 -5.569 51.495 1.00 98.12 210 GLN A C 1
ATOM 1606 O O . GLN A 1 210 ? -33.008 -5.984 52.178 1.00 98.12 210 GLN A O 1
ATOM 1611 N N . VAL A 1 211 ? -30.853 -5.378 52.012 1.00 98.12 211 VAL A N 1
ATOM 1612 C CA . VAL A 1 211 ? -30.552 -5.610 53.434 1.00 98.12 211 VAL A CA 1
ATOM 1613 C C . VAL A 1 211 ? -31.370 -4.674 54.328 1.00 98.12 211 VAL A C 1
ATOM 1615 O O . VAL A 1 211 ? -31.897 -5.117 55.352 1.00 98.12 211 VAL A O 1
ATOM 1618 N N . ALA A 1 212 ? -31.510 -3.399 53.955 1.00 97.69 212 ALA A N 1
ATOM 1619 C CA . ALA A 1 212 ? -32.322 -2.438 54.699 1.00 97.69 212 ALA A CA 1
ATOM 1620 C C . ALA A 1 212 ? -33.809 -2.831 54.714 1.00 97.69 212 ALA A C 1
ATOM 1622 O O . ALA A 1 212 ? -34.420 -2.861 55.782 1.00 97.69 212 ALA A O 1
ATOM 1623 N N . VAL A 1 213 ? -34.367 -3.222 53.563 1.00 98.00 213 VAL A N 1
ATOM 1624 C CA . VAL A 1 213 ? -35.749 -3.720 53.452 1.00 98.00 213 VAL A CA 1
ATOM 1625 C C . VAL A 1 213 ? -35.956 -4.952 54.330 1.00 98.00 213 VAL A C 1
ATOM 1627 O O . VAL A 1 213 ? -36.930 -5.012 55.078 1.00 98.00 213 VAL A O 1
ATOM 1630 N N . GLN A 1 214 ? -35.023 -5.908 54.316 1.00 98.00 214 GLN A N 1
ATOM 1631 C CA . GLN A 1 214 ? -35.126 -7.106 55.151 1.00 98.00 214 GLN A CA 1
ATOM 1632 C C . GLN A 1 214 ? -35.099 -6.774 56.650 1.00 98.00 214 GLN A C 1
ATOM 1634 O O . GLN A 1 214 ? -35.838 -7.377 57.431 1.00 98.00 214 GLN A O 1
ATOM 1639 N N . ARG A 1 215 ? -34.266 -5.811 57.070 1.00 97.75 215 ARG A N 1
ATOM 1640 C CA . ARG A 1 215 ? -34.251 -5.325 58.459 1.00 97.75 215 ARG A CA 1
ATOM 1641 C C . ARG A 1 215 ? -35.586 -4.694 58.836 1.00 97.75 215 ARG A C 1
ATOM 1643 O O . ARG A 1 215 ? -36.150 -5.081 59.856 1.00 97.75 215 ARG A O 1
ATOM 1650 N N . GLN A 1 216 ? -36.115 -3.814 57.989 1.00 97.44 216 GLN A N 1
ATOM 1651 C CA . GLN A 1 216 ? -37.400 -3.165 58.235 1.00 97.44 216 GLN A CA 1
ATOM 1652 C C . GLN A 1 216 ? -38.540 -4.184 58.313 1.00 97.44 216 GLN A C 1
ATOM 1654 O O . GLN A 1 216 ? -39.397 -4.083 59.185 1.00 97.44 216 GLN A O 1
ATOM 1659 N N . GLN A 1 217 ? -38.530 -5.207 57.455 1.00 97.75 217 GLN A N 1
ATOM 1660 C CA . GLN A 1 217 ? -39.528 -6.274 57.494 1.00 97.75 217 GLN A CA 1
ATOM 1661 C C . GLN A 1 217 ? -39.470 -7.056 58.812 1.00 97.75 217 GLN A C 1
ATOM 1663 O O . GLN A 1 217 ? -40.506 -7.378 59.391 1.00 97.75 217 GLN A O 1
ATOM 1668 N N . ASN A 1 218 ? -38.266 -7.337 59.317 1.00 97.50 218 ASN A N 1
ATOM 1669 C CA . ASN A 1 218 ? -38.099 -7.996 60.610 1.00 97.50 218 ASN A CA 1
ATOM 1670 C C . ASN A 1 218 ? -38.603 -7.122 61.771 1.00 97.50 218 ASN A C 1
ATOM 1672 O O . ASN A 1 218 ? -39.193 -7.654 62.710 1.00 97.50 218 ASN A O 1
ATOM 1676 N N . GLU A 1 219 ? -38.388 -5.805 61.717 1.00 97.25 219 GLU A N 1
ATOM 1677 C CA . GLU A 1 219 ? -38.940 -4.858 62.695 1.00 97.25 219 GLU A CA 1
ATOM 1678 C C . GLU A 1 219 ? -40.468 -4.823 62.645 1.00 97.25 219 GLU A C 1
ATOM 1680 O O . GLU A 1 219 ? -41.108 -4.996 63.678 1.00 97.25 219 GLU A O 1
ATOM 1685 N N . VAL A 1 220 ? -41.062 -4.717 61.451 1.00 97.50 220 VAL A N 1
ATOM 1686 C CA . VAL A 1 220 ? -42.522 -4.769 61.269 1.00 97.50 220 VAL A CA 1
ATOM 1687 C C . VAL A 1 220 ? -43.101 -6.055 61.858 1.00 97.50 220 VAL A C 1
ATOM 1689 O O . VAL A 1 220 ? -44.075 -5.999 62.603 1.00 97.50 220 VAL A O 1
ATOM 1692 N N . ASN A 1 221 ? -42.481 -7.208 61.594 1.00 97.44 221 ASN A N 1
ATOM 1693 C CA . ASN A 1 221 ? -42.936 -8.488 62.139 1.00 97.44 221 ASN A CA 1
ATOM 1694 C C . ASN A 1 221 ? -42.854 -8.526 63.679 1.00 97.44 221 ASN A C 1
ATOM 1696 O O . ASN A 1 221 ? -43.727 -9.101 64.330 1.00 97.44 221 ASN A O 1
ATOM 1700 N N . ARG A 1 222 ? -41.821 -7.913 64.279 1.00 97.62 222 ARG A N 1
ATOM 1701 C CA . ARG A 1 222 ? -41.697 -7.795 65.742 1.00 97.62 222 ARG A CA 1
ATOM 1702 C C . ARG A 1 222 ? -42.784 -6.905 66.326 1.00 97.62 222 ARG A C 1
ATOM 1704 O O . ARG A 1 222 ? -43.415 -7.305 67.299 1.00 97.62 222 ARG A O 1
ATOM 1711 N N . GLU A 1 223 ? -43.032 -5.747 65.723 1.00 96.81 223 GLU A N 1
ATOM 1712 C CA . GLU A 1 223 ? -44.078 -4.837 66.192 1.00 96.81 223 GLU A CA 1
ATOM 1713 C C . GLU A 1 223 ? -45.474 -5.443 66.037 1.00 96.81 223 GLU A C 1
ATOM 1715 O O . GLU A 1 223 ? -46.297 -5.330 66.941 1.00 96.81 223 GLU A O 1
ATOM 1720 N N . GLN A 1 224 ? -45.732 -6.181 64.954 1.00 97.19 224 GLN A N 1
ATOM 1721 C CA . GLN A 1 224 ? -46.972 -6.946 64.794 1.00 97.19 224 GLN A CA 1
ATOM 1722 C C . GLN A 1 224 ? -47.146 -7.998 65.898 1.00 97.19 224 GLN A C 1
ATOM 1724 O O . GLN A 1 224 ? -48.237 -8.132 66.452 1.00 97.19 224 GLN A O 1
ATOM 1729 N N . ALA A 1 225 ? -46.079 -8.718 66.261 1.00 96.75 225 ALA A N 1
ATOM 1730 C CA . ALA A 1 225 ? -46.122 -9.684 67.356 1.00 96.75 225 ALA A CA 1
ATOM 1731 C C . ALA A 1 225 ? -46.343 -9.010 68.723 1.00 96.75 225 ALA A C 1
ATOM 1733 O O . ALA A 1 225 ? -47.087 -9.536 69.551 1.00 96.75 225 ALA A O 1
ATOM 1734 N N . ASN A 1 226 ? -45.730 -7.846 68.960 1.00 97.38 226 ASN A N 1
ATOM 1735 C CA . ASN A 1 226 ? -45.941 -7.058 70.176 1.00 97.38 226 ASN A 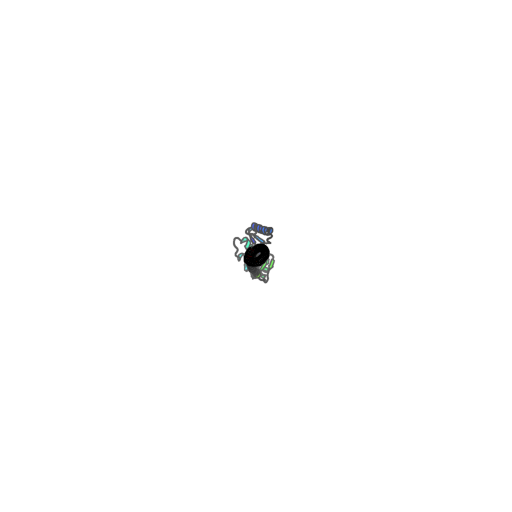CA 1
ATOM 1736 C C . ASN A 1 226 ? -47.383 -6.544 70.270 1.00 97.38 226 ASN A C 1
ATOM 1738 O O . ASN A 1 226 ? -48.013 -6.696 71.313 1.00 97.38 226 ASN A O 1
ATOM 1742 N N . LEU A 1 227 ? -47.928 -6.004 69.175 1.00 97.06 227 LEU A N 1
ATOM 1743 C CA . LEU A 1 227 ? -49.325 -5.570 69.096 1.00 97.06 227 LEU A CA 1
ATOM 1744 C C . LEU A 1 227 ? -50.294 -6.719 69.378 1.00 97.06 227 LEU A C 1
ATOM 1746 O O . LEU A 1 227 ? -51.249 -6.537 70.127 1.00 97.06 227 LEU A O 1
ATOM 1750 N N . ALA A 1 228 ? -50.041 -7.909 68.825 1.00 97.25 228 ALA A N 1
ATOM 1751 C CA . ALA A 1 228 ? -50.873 -9.082 69.082 1.00 97.25 228 ALA A CA 1
ATOM 1752 C C . ALA A 1 228 ? -50.882 -9.472 70.570 1.00 97.25 228 ALA A C 1
ATOM 1754 O O . ALA A 1 228 ? -51.944 -9.766 71.115 1.00 97.25 228 ALA A O 1
ATOM 1755 N N . LYS A 1 229 ? -49.722 -9.425 71.242 1.00 97.19 229 LYS A N 1
ATOM 1756 C CA . LYS A 1 229 ? -49.632 -9.668 72.692 1.00 97.19 229 LYS A CA 1
ATOM 1757 C C . LYS A 1 229 ? -50.394 -8.620 73.494 1.00 97.19 229 LYS A C 1
ATOM 1759 O O . LYS A 1 229 ? -51.195 -8.988 74.342 1.00 97.19 229 LYS A O 1
ATOM 1764 N N . LEU A 1 230 ? -50.183 -7.338 73.198 1.00 96.50 230 LEU A N 1
ATOM 1765 C CA . LEU A 1 230 ? -50.835 -6.249 73.923 1.00 96.50 230 LEU A CA 1
ATOM 1766 C C . LEU A 1 230 ? -52.360 -6.281 73.744 1.00 96.50 230 LEU A C 1
ATOM 1768 O O . LEU A 1 230 ? -53.094 -6.023 74.691 1.00 96.50 230 LEU A O 1
ATOM 1772 N N . ASN A 1 231 ? -52.844 -6.645 72.553 1.00 96.69 231 ASN A N 1
ATOM 1773 C CA . ASN A 1 231 ? -54.272 -6.841 72.306 1.00 96.69 231 ASN A CA 1
ATOM 1774 C C . ASN A 1 231 ? -54.840 -8.011 73.123 1.00 96.69 231 ASN A C 1
ATOM 1776 O O . ASN A 1 231 ? -55.915 -7.868 73.695 1.00 96.69 231 ASN A O 1
ATOM 1780 N N . ALA A 1 232 ? -54.117 -9.132 73.225 1.00 96.44 232 ALA A N 1
ATOM 1781 C CA . ALA A 1 232 ? -54.530 -10.258 74.064 1.00 96.44 232 ALA A CA 1
ATOM 1782 C C . ALA A 1 232 ? -54.539 -9.892 75.561 1.00 96.44 232 ALA A C 1
ATOM 1784 O O . ALA A 1 232 ? -55.459 -10.266 76.282 1.00 96.44 232 ALA A O 1
ATOM 1785 N N . GLU A 1 233 ? -53.550 -9.124 76.029 1.00 96.81 233 GLU A N 1
ATOM 1786 C CA . GLU A 1 233 ? -53.518 -8.595 77.400 1.00 96.81 233 GLU A CA 1
ATOM 1787 C C . GLU A 1 233 ? -54.678 -7.624 77.668 1.00 96.81 233 GLU A C 1
ATOM 1789 O O . GLU A 1 233 ? -55.298 -7.683 78.727 1.00 96.81 233 GLU A O 1
ATOM 1794 N N . LEU A 1 234 ? -55.008 -6.749 76.711 1.00 96.06 234 LEU A N 1
ATOM 1795 C CA . LEU A 1 234 ? -56.172 -5.862 76.800 1.00 96.06 234 LEU A CA 1
ATOM 1796 C C . LEU A 1 234 ? -57.484 -6.646 76.882 1.00 96.06 234 LEU A C 1
ATOM 1798 O O . LEU A 1 234 ? -58.368 -6.257 77.644 1.00 96.06 234 LEU A O 1
ATOM 1802 N N . GLU A 1 235 ? -57.612 -7.731 76.118 1.00 96.44 235 GLU A N 1
ATOM 1803 C CA . GLU A 1 235 ? -58.790 -8.600 76.136 1.00 96.44 235 GLU A CA 1
ATOM 1804 C C . GLU A 1 235 ? -58.924 -9.344 77.477 1.00 96.44 235 GLU A C 1
ATOM 1806 O O . GLU A 1 235 ? -60.007 -9.336 78.063 1.00 96.44 235 GLU A O 1
ATOM 1811 N N . ASP A 1 236 ? -57.825 -9.880 78.028 1.00 96.31 236 ASP A N 1
ATOM 1812 C CA . ASP A 1 236 ? -57.796 -10.494 79.368 1.00 96.31 236 ASP A CA 1
ATOM 1813 C C . ASP A 1 236 ? -58.173 -9.494 80.469 1.00 96.31 236 ASP A C 1
ATOM 1815 O O . ASP A 1 236 ? -59.064 -9.750 81.282 1.00 96.31 236 ASP A O 1
ATOM 1819 N N . ILE A 1 237 ? -57.538 -8.316 80.475 1.00 95.81 237 ILE A N 1
ATOM 1820 C CA . ILE A 1 237 ? -57.839 -7.256 81.444 1.00 95.81 237 ILE A CA 1
ATOM 1821 C C . ILE A 1 237 ? -59.298 -6.820 81.309 1.00 95.81 237 ILE A C 1
ATOM 1823 O O . ILE A 1 237 ? -59.962 -6.638 82.328 1.00 95.81 237 ILE A O 1
ATOM 1827 N N . GLY A 1 238 ? -59.802 -6.672 80.080 1.00 95.75 238 GLY A N 1
ATOM 1828 C CA . GLY A 1 238 ? -61.198 -6.347 79.800 1.00 95.75 238 GLY A CA 1
ATOM 1829 C C . GLY A 1 238 ? -62.164 -7.382 80.379 1.00 95.75 238 GLY A C 1
ATOM 1830 O O . GLY A 1 238 ? -63.103 -7.003 81.077 1.00 95.75 238 GLY A O 1
ATOM 1831 N N . GLY A 1 239 ? -61.890 -8.674 80.172 1.00 95.56 239 GLY A N 1
ATOM 1832 C CA . GLY A 1 239 ? -62.677 -9.772 80.742 1.00 95.56 239 GLY A CA 1
ATOM 1833 C C . GLY A 1 239 ? -62.676 -9.772 82.272 1.00 95.56 239 GLY A C 1
ATOM 1834 O O . GLY A 1 239 ? -63.733 -9.843 82.895 1.00 95.56 239 GLY A O 1
ATOM 1835 N N . ARG A 1 240 ? -61.505 -9.593 82.895 1.00 95.75 240 ARG A N 1
ATOM 1836 C CA . ARG A 1 240 ? -61.372 -9.492 84.361 1.00 95.75 240 ARG A CA 1
ATOM 1837 C C . ARG A 1 240 ? -62.093 -8.275 84.938 1.00 95.75 240 ARG A C 1
ATOM 1839 O O . ARG A 1 240 ? -62.625 -8.340 86.045 1.00 95.75 240 ARG A O 1
ATOM 1846 N N . LEU A 1 241 ? -62.093 -7.155 84.215 1.00 95.62 241 LEU A N 1
ATOM 1847 C CA . LEU A 1 241 ? -62.821 -5.945 84.601 1.00 95.62 241 LEU A CA 1
ATOM 1848 C C . LEU A 1 241 ? -64.329 -6.196 84.623 1.00 95.62 241 LEU A C 1
ATOM 1850 O O . LEU A 1 241 ? -65.004 -5.722 85.536 1.00 95.62 241 LEU A O 1
ATOM 1854 N N . GLU A 1 242 ? -64.838 -6.941 83.645 1.00 95.38 242 GLU A N 1
ATOM 1855 C CA . GLU A 1 242 ? -66.254 -7.291 83.572 1.00 95.38 242 GLU A CA 1
ATOM 1856 C C . GLU A 1 242 ? -66.646 -8.278 84.682 1.00 95.38 242 GLU A C 1
ATOM 1858 O O . GLU A 1 242 ? -67.600 -8.010 85.408 1.00 95.38 242 GLU A O 1
ATOM 1863 N N . GLU A 1 243 ? -65.835 -9.309 84.946 1.00 95.19 243 GLU A N 1
ATOM 1864 C CA . GLU A 1 243 ? -66.037 -10.221 86.088 1.00 95.19 243 GLU A CA 1
ATOM 1865 C C . GLU A 1 243 ? -66.048 -9.460 87.428 1.00 95.19 243 GLU A C 1
ATOM 1867 O O . GLU A 1 243 ? -66.912 -9.667 88.284 1.00 95.19 243 GLU A O 1
ATOM 1872 N N . MET A 1 244 ? -65.111 -8.523 87.625 1.00 94.12 244 MET A N 1
ATOM 1873 C CA . MET A 1 244 ? -65.090 -7.681 88.823 1.00 94.12 244 MET A CA 1
ATOM 1874 C C . MET A 1 244 ? -66.331 -6.791 88.936 1.00 94.12 244 MET A C 1
ATOM 1876 O O . MET A 1 244 ? -66.799 -6.554 90.051 1.00 94.12 244 MET A O 1
ATOM 1880 N N . ARG A 1 245 ? -66.866 -6.284 87.818 1.00 94.44 245 ARG A N 1
ATOM 1881 C CA . ARG A 1 245 ? -68.108 -5.496 87.809 1.00 94.44 245 ARG A CA 1
ATOM 1882 C C . ARG A 1 245 ? -69.310 -6.348 88.189 1.00 94.44 245 ARG A C 1
ATOM 1884 O O . ARG A 1 245 ? -70.075 -5.914 89.048 1.00 94.44 245 ARG A O 1
ATOM 1891 N N . GLU A 1 246 ? -69.447 -7.540 87.614 1.00 94.56 246 GLU A N 1
ATOM 1892 C CA . GLU A 1 246 ? -70.506 -8.496 87.963 1.00 94.56 246 GLU A CA 1
ATOM 1893 C C . GLU A 1 246 ? -70.453 -8.840 89.452 1.00 94.56 246 GLU A C 1
ATOM 1895 O O . GLU A 1 246 ? -71.439 -8.685 90.173 1.00 94.56 246 GLU A O 1
ATOM 1900 N N . ARG A 1 247 ? -69.263 -9.174 89.957 1.00 94.75 247 ARG A N 1
ATOM 1901 C CA . ARG A 1 247 ? -69.063 -9.500 91.370 1.00 94.75 247 ARG A CA 1
ATOM 1902 C C . ARG A 1 247 ? -69.341 -8.323 92.300 1.00 94.75 247 ARG A C 1
ATOM 1904 O O . ARG A 1 247 ? -69.852 -8.520 93.400 1.00 94.75 247 ARG A O 1
ATOM 1911 N N . ARG A 1 248 ? -69.028 -7.092 91.874 1.00 94.44 248 ARG A N 1
ATOM 1912 C CA . ARG A 1 248 ? -69.390 -5.872 92.612 1.00 94.44 248 ARG A CA 1
ATOM 1913 C C . ARG A 1 248 ? -70.907 -5.734 92.723 1.00 94.44 248 ARG A C 1
ATOM 1915 O O . ARG A 1 248 ? -71.387 -5.443 93.811 1.00 94.44 248 ARG A O 1
ATOM 1922 N N . VAL A 1 249 ? -71.640 -5.970 91.634 1.00 94.44 249 VAL A N 1
ATOM 1923 C CA . VAL A 1 249 ? -73.112 -5.930 91.622 1.00 94.44 249 VAL A CA 1
ATOM 1924 C C . VAL A 1 249 ? -73.694 -7.012 92.536 1.00 94.44 249 VAL A C 1
ATOM 1926 O O . VAL A 1 249 ? -74.574 -6.715 93.339 1.00 94.44 249 VAL A O 1
ATOM 1929 N N . GLU A 1 250 ? -73.177 -8.243 92.494 1.00 93.25 250 GLU A N 1
ATOM 1930 C CA . GLU A 1 250 ? -73.601 -9.318 93.406 1.00 93.25 250 GLU A CA 1
ATOM 1931 C C . GLU A 1 250 ? -73.368 -8.966 94.882 1.00 93.25 250 GLU A C 1
ATOM 1933 O O . GLU A 1 250 ? -74.250 -9.157 95.720 1.00 93.25 250 GLU A O 1
ATOM 1938 N N . LEU A 1 251 ? -72.188 -8.428 95.208 1.00 91.81 251 LEU A N 1
ATOM 1939 C CA . LEU A 1 251 ? -71.854 -7.963 96.554 1.00 91.81 251 LEU A CA 1
ATOM 1940 C C . LEU A 1 251 ? -72.753 -6.801 96.991 1.00 91.81 251 LEU A C 1
ATOM 1942 O O . LEU A 1 251 ? -73.205 -6.802 98.130 1.00 91.81 251 LEU A O 1
ATOM 1946 N N . GLU A 1 252 ? -73.043 -5.838 96.112 1.00 91.56 252 GLU A N 1
ATOM 1947 C CA . GLU A 1 252 ? -73.978 -4.738 96.388 1.00 91.56 252 GLU A CA 1
ATOM 1948 C C . GLU A 1 252 ? -75.385 -5.271 96.714 1.00 91.56 252 GLU A C 1
ATOM 1950 O O . GLU A 1 252 ? -75.981 -4.845 97.704 1.00 91.56 252 GLU A O 1
ATOM 1955 N N . ILE A 1 253 ? -75.887 -6.248 95.947 1.00 92.31 253 ILE A N 1
ATOM 1956 C CA . ILE A 1 253 ? -77.171 -6.921 96.218 1.00 92.31 253 ILE A CA 1
ATOM 1957 C C . ILE A 1 253 ? -77.128 -7.656 97.566 1.00 92.31 253 ILE A C 1
ATOM 1959 O O . ILE A 1 253 ? -78.061 -7.547 98.361 1.00 92.31 253 ILE A O 1
ATOM 1963 N N . SER A 1 254 ? -76.044 -8.384 97.847 1.00 91.00 254 SER A N 1
ATOM 1964 C CA . SER A 1 254 ? -75.862 -9.119 99.106 1.00 91.00 254 SER A CA 1
ATOM 1965 C C . SER A 1 254 ? -75.810 -8.187 100.321 1.00 91.00 254 SER A C 1
ATOM 1967 O O . SER A 1 254 ? -76.480 -8.435 101.321 1.00 91.00 254 SER A O 1
ATOM 1969 N N . VAL A 1 255 ? -75.085 -7.067 100.221 1.00 90.62 255 VAL A N 1
ATOM 1970 C CA . VAL A 1 255 ? -75.044 -6.029 101.261 1.00 90.62 255 VAL A CA 1
ATOM 1971 C C . VAL A 1 255 ? -76.433 -5.441 101.490 1.00 90.62 255 VAL A C 1
ATOM 1973 O O . VAL A 1 255 ? -76.835 -5.312 102.640 1.00 90.62 255 VAL A O 1
ATOM 1976 N N . GLN A 1 256 ? -77.195 -5.135 100.434 1.00 90.25 256 GLN A N 1
ATOM 1977 C CA . GLN A 1 256 ? -78.575 -4.655 100.577 1.00 90.25 256 GLN A CA 1
ATOM 1978 C C . GLN A 1 256 ? -79.488 -5.681 101.264 1.00 90.25 256 GLN A C 1
ATOM 1980 O O . GLN A 1 256 ? -80.321 -5.305 102.088 1.00 90.25 256 GLN A O 1
ATOM 1985 N N . ALA A 1 257 ? -79.337 -6.970 100.948 1.00 87.94 257 ALA A N 1
ATOM 1986 C CA . ALA A 1 257 ? -80.100 -8.040 101.587 1.00 87.94 257 ALA A CA 1
ATOM 1987 C C . ALA A 1 257 ? -79.749 -8.188 103.078 1.00 87.94 257 ALA A C 1
ATOM 1989 O O . ALA A 1 257 ? -80.651 -8.220 103.912 1.00 87.94 257 ALA A O 1
ATOM 1990 N N . LEU A 1 258 ? -78.457 -8.207 103.420 1.00 87.25 258 LEU A N 1
ATOM 1991 C CA . LEU A 1 258 ? -77.975 -8.270 104.804 1.00 87.25 258 LEU A CA 1
ATOM 1992 C C . LEU A 1 258 ? -78.373 -7.036 105.617 1.00 87.25 258 LEU A C 1
ATOM 1994 O O . LEU A 1 258 ? -78.730 -7.168 106.783 1.00 87.25 258 LEU A O 1
ATOM 1998 N N . ASP A 1 259 ? -78.328 -5.840 105.025 1.00 86.19 259 ASP A N 1
ATOM 1999 C CA . ASP A 1 259 ? -78.760 -4.613 105.699 1.00 86.19 259 ASP A CA 1
ATOM 2000 C C . ASP A 1 259 ? -80.270 -4.665 105.979 1.00 86.19 259 ASP A C 1
ATOM 2002 O O . ASP A 1 259 ? -80.716 -4.328 107.073 1.00 86.19 259 ASP A O 1
ATOM 2006 N N . LYS A 1 260 ? -81.066 -5.205 105.046 1.00 86.00 260 LYS A N 1
ATOM 2007 C CA . LYS A 1 260 ? -82.493 -5.465 105.273 1.00 86.00 260 LYS A CA 1
ATOM 2008 C C . LYS A 1 260 ? -82.725 -6.470 106.411 1.00 86.00 260 LYS A C 1
ATOM 2010 O O . LYS A 1 260 ? -83.505 -6.170 107.311 1.00 86.00 260 LYS A O 1
ATOM 2015 N N . GLU A 1 261 ? -82.026 -7.607 106.421 1.00 83.06 261 GLU A N 1
ATOM 2016 C CA . GLU A 1 261 ? -82.091 -8.584 107.524 1.00 83.06 261 GLU A CA 1
ATOM 2017 C C . GLU A 1 261 ? -81.651 -7.975 108.865 1.00 83.06 261 GLU A C 1
ATOM 2019 O O . GLU A 1 261 ? -82.257 -8.240 109.903 1.00 83.06 261 GLU A O 1
ATOM 2024 N N . TYR A 1 262 ? -80.619 -7.128 108.866 1.00 81.44 262 TYR A N 1
ATOM 2025 C CA . TYR A 1 262 ? -80.153 -6.430 110.061 1.00 81.44 262 TYR A CA 1
ATOM 2026 C C . TYR A 1 262 ? -81.208 -5.453 110.595 1.00 81.44 262 TYR A C 1
ATOM 2028 O O . TYR A 1 262 ? -81.454 -5.430 111.800 1.00 81.44 262 TYR A O 1
ATOM 2036 N N . GLN A 1 263 ? -81.871 -4.684 109.725 1.00 80.25 263 GLN A N 1
ATOM 2037 C CA . GLN A 1 263 ? -82.980 -3.807 110.120 1.00 80.25 263 GLN A CA 1
ATOM 2038 C C . GLN A 1 263 ? -84.183 -4.608 110.650 1.00 80.25 263 GLN A C 1
ATOM 2040 O O . GLN A 1 263 ? -84.779 -4.221 111.656 1.00 80.25 263 GLN A O 1
ATOM 2045 N N . GLU A 1 264 ? -84.521 -5.744 110.033 1.00 80.12 264 GLU A N 1
ATOM 2046 C CA . GLU A 1 264 ? -85.580 -6.656 110.501 1.00 80.12 264 GLU A CA 1
ATOM 2047 C C . GLU A 1 264 ? -85.242 -7.287 111.868 1.00 80.12 264 GLU A C 1
ATOM 2049 O O . GLU A 1 264 ? -86.079 -7.329 112.769 1.00 80.12 264 GLU A O 1
ATOM 2054 N N . SER A 1 265 ? -83.995 -7.712 112.081 1.00 74.12 265 SER A N 1
ATOM 2055 C CA . SER A 1 265 ? -83.530 -8.254 113.365 1.00 74.12 265 SER A CA 1
ATOM 2056 C C . SER A 1 265 ? -83.454 -7.178 114.455 1.00 74.12 265 SER A C 1
ATOM 2058 O O . SER A 1 265 ? -83.858 -7.410 115.593 1.00 74.12 265 SER A O 1
ATOM 2060 N N . ARG A 1 266 ? -83.012 -5.961 114.114 1.00 73.81 266 ARG A N 1
ATOM 2061 C CA . ARG A 1 266 ? -82.975 -4.812 115.031 1.00 73.81 266 ARG A CA 1
ATOM 2062 C C . ARG A 1 266 ? -84.372 -4.374 115.461 1.00 73.81 266 ARG A C 1
ATOM 2064 O O . ARG A 1 266 ? -84.588 -4.185 116.651 1.00 73.81 266 ARG A O 1
ATOM 2071 N N . THR A 1 267 ? -85.318 -4.266 114.529 1.00 72.38 267 THR A N 1
ATOM 2072 C CA . THR A 1 267 ? -86.726 -3.980 114.861 1.00 72.38 267 THR A CA 1
ATOM 2073 C C . THR A 1 267 ? -87.333 -5.090 115.724 1.00 72.38 267 THR A C 1
ATOM 2075 O O . THR A 1 267 ? -88.007 -4.789 116.703 1.00 72.38 267 THR A O 1
ATOM 2078 N N . GLY A 1 268 ? -86.991 -6.359 115.471 1.00 65.62 268 GLY A N 1
ATOM 2079 C CA . GLY A 1 268 ? -87.376 -7.481 116.335 1.00 65.62 268 GLY A CA 1
ATOM 2080 C C . GLY A 1 268 ? -86.764 -7.454 117.747 1.00 65.62 268 GLY A C 1
ATOM 2081 O O . GLY A 1 268 ? -87.416 -7.870 118.704 1.00 65.62 268 GLY A O 1
ATOM 2082 N N . VAL A 1 269 ? -85.534 -6.956 117.912 1.00 60.97 269 VAL A N 1
ATOM 2083 C CA . VAL A 1 269 ? -84.885 -6.779 119.228 1.00 60.97 269 VAL A CA 1
ATOM 2084 C C . VAL A 1 269 ? -85.440 -5.559 119.971 1.00 60.97 269 VAL A C 1
ATOM 2086 O O . VAL A 1 269 ? -85.694 -5.656 121.172 1.00 60.97 269 VAL A O 1
ATOM 2089 N N . ASP A 1 270 ? -85.699 -4.451 119.274 1.00 58.56 270 ASP A N 1
ATOM 2090 C CA . ASP A 1 270 ? -86.356 -3.263 119.837 1.00 58.56 270 ASP A CA 1
ATOM 2091 C C . ASP A 1 270 ? -87.807 -3.581 120.284 1.00 58.56 270 ASP A C 1
ATOM 2093 O O . ASP A 1 270 ? -88.271 -3.065 121.305 1.00 58.56 270 ASP A O 1
ATOM 2097 N N . ASP A 1 271 ? -88.495 -4.508 119.604 1.00 58.31 271 ASP A N 1
ATOM 2098 C CA . ASP A 1 271 ? -89.814 -5.040 119.996 1.00 58.31 271 ASP A CA 1
ATOM 2099 C C . ASP A 1 271 ? -89.764 -6.006 121.202 1.00 58.31 271 ASP A C 1
ATOM 2101 O O . ASP A 1 271 ? -90.766 -6.189 121.901 1.00 58.31 271 ASP A O 1
ATOM 2105 N N . LEU A 1 272 ? -88.609 -6.627 121.474 1.00 56.06 272 LEU A N 1
ATOM 2106 C CA . LEU A 1 272 ? -88.381 -7.511 122.627 1.00 56.06 272 LEU A CA 1
ATOM 2107 C C . LEU A 1 272 ? -87.868 -6.765 123.868 1.00 56.06 272 LEU A C 1
ATOM 2109 O O . LEU A 1 272 ? -88.084 -7.241 124.979 1.00 56.06 272 LEU A O 1
ATOM 2113 N N . GLN A 1 273 ? -87.217 -5.608 123.705 1.00 52.19 273 GLN A N 1
ATOM 2114 C CA . GLN A 1 273 ? -86.792 -4.739 124.814 1.00 52.19 273 GLN A CA 1
ATOM 2115 C C . GLN A 1 273 ? -87.901 -3.793 125.317 1.00 52.19 273 GLN A C 1
ATOM 2117 O O . GLN A 1 273 ? -87.770 -3.239 126.406 1.00 52.19 273 GLN A O 1
ATOM 2122 N N . ASN A 1 274 ? -89.000 -3.640 124.567 1.00 50.66 274 ASN A N 1
ATOM 2123 C CA . ASN A 1 274 ? -90.174 -2.828 124.927 1.00 50.66 274 ASN A CA 1
ATOM 2124 C C . ASN A 1 274 ? -91.374 -3.642 125.477 1.00 50.66 274 ASN A C 1
ATOM 2126 O O . ASN A 1 274 ? -92.506 -3.151 125.469 1.00 50.66 274 ASN A O 1
ATOM 2130 N N . LYS A 1 275 ? -91.151 -4.869 125.967 1.00 45.12 275 LYS A N 1
ATOM 2131 C CA . LYS A 1 275 ? -92.140 -5.699 126.685 1.00 45.12 275 LYS A CA 1
ATOM 2132 C C . LYS A 1 275 ? -91.678 -6.003 128.103 1.00 45.12 275 LYS A C 1
ATOM 2134 O O . LYS A 1 275 ? -92.563 -6.043 128.985 1.00 45.12 275 LYS A O 1
#

Foldseek 3Di:
DQAQVCLLCPVVVQEAEDAAPVVVVVVVVVCVVVVVDDGHYDYLVPFDDDPLPCLVVQVVDPFWDDQQLVVDDDPPSCCRPVSVSRNLETEGQDVVSVVVCCVVRLSHWYTYRQSWIQHSVGDTDDDDDPDPVCVVVVVVVVVVVVVVVVVVVVVVVVVVVVVVVVVVVVVVVVVVVVVVVVVVVVVVVVVVVVVVVVVVVVVVVVVVVVVVVVVVVVVVVVVVVVVVVVVVVVVVVVVVVVVVVVVVVVVVVVVVVVVVVVVVVVVVVVVVVVD

pLDDT: mean 86.51, std 12.97, range [43.5, 98.5]

Sequence (275 aa):
MNSPWRAALGSRLQLLVSDSGETALGALDYLKSNTKGRSSFVANDWMVATNDAGSGELKARSGVEAVLGEVVNIPSDKRAVIGSFFDSVVVVDSIRTALTLRPDFPGRTFVTLDGDCLTADGVLTGGTAESADSGLLKRRREIKELSQQREEWAGKLQLAKLSLDKLLARRQQVGEELENAKKRHIEKELMVAELKKDLERAENELQNAQVAVQRQQNEVNREQANLAKLNAELEDIGGRLEEMRERRVELEISVQALDKEYQESRTGVDDLQNK

Secondary structure (DSSP, 8-state):
---HHHHHHGGGGGPEEESSHHHHHHHHHHHHHTT-----EEEGGGPPPPP-TTHHHHHTSTTEEEEHHHHS---GGGHHHHHHHHHTEEEES-HHHHHHHTTT-TT-EEEETTS-EE-TTS-EE-S----THHHHHHHHHHHHHHHHHHHHHHHHHHHHHHHHHHHHHHHHHHHHHHHHHHHHHHHHHHHHHHHHHHHHHHHHHHHHHHHHHHHHHHHHHHHHHHHHHHHHHHHHHHHHHHHHHHHHHHHHHHHHHHHHHHHHHHHHHHHHHT-